Protein AF-A0A7S1S0Z2-F1 (afdb_monomer)

Radius of gyration: 18.99 Å; Cα contacts (8 Å, |Δi|>4): 207; chains: 1; bounding box: 45×36×52 Å

Sequence (186 aa):
SVCQDWLVSAATLECSHIFCWSCIDTWLGQKHFECPVCRSTVKREPVKNRAMDNIVQKSVDRLSDAEKQEFSERVAAADAAAKKAQRLHLDLEKSVSDALKKGKNFFSIDSSWSRRERDTFARGVKDYSGNTRETYCKLTGLNVQWVHTADSLRLNRALHNLNLQRHVDMPDDEIRQRLLMYLRYG

Mean predicted aligned error: 3.52 Å

Solvent-accessible surface area (backbone atoms only — not comparable to full-atom values): 10364 Å² total; per-residue (Å²): 120,85,86,72,67,86,62,48,66,22,20,31,44,97,87,68,53,72,39,27,37,68,60,52,52,52,44,34,54,72,65,45,55,41,38,91,83,82,59,49,73,55,64,67,83,64,41,79,33,66,69,56,38,56,50,45,50,63,54,45,73,73,51,56,73,67,60,39,50,54,50,49,51,54,45,53,52,52,52,52,51,50,53,51,52,50,50,53,30,52,55,47,45,51,52,48,52,55,38,55,75,68,65,58,83,52,70,47,45,89,48,90,58,52,72,68,53,32,55,50,50,53,64,67,46,66,88,40,47,44,73,40,20,31,50,56,37,43,61,26,63,44,41,73,69,46,55,75,67,52,53,70,69,48,50,42,46,38,28,57,43,70,73,40,59,94,51,52,93,49,58,64,68,60,43,36,36,52,51,58,39,31,37,31,37,94

Foldseek 3Di:
DQVPAQAAQWWAFPVRDIHHLVRVLVCVLVVQQADPPPRHGGLARTDGDVVSVVVSVVVLVPDDPVSVVVVVVVNVVVVVVVVVLVVLLVVLLVVLVVCVVVVPDQAALQDQDDPVSLVVLCVVLSVDAASSSQSSCVSNPQHLVCLVPDDLVSLLSNCNSNVVNVCRPPPSVSSSSVSNSVSGRD

pLDDT: mean 95.15, std 4.63, range [62.34, 98.44]

Structure (mmCIF, N/CA/C/O backbone):
data_AF-A0A7S1S0Z2-F1
#
_entry.id   AF-A0A7S1S0Z2-F1
#
loop_
_atom_site.group_PDB
_atom_site.id
_atom_site.type_symbol
_atom_site.label_atom_id
_atom_site.label_alt_id
_atom_site.label_comp_id
_atom_site.label_asym_id
_atom_site.label_entity_id
_atom_site.label_seq_id
_atom_site.pdbx_PDB_ins_code
_atom_site.Cartn_x
_atom_site.Cartn_y
_atom_site.Cartn_z
_atom_site.occupancy
_atom_site.B_iso_or_equiv
_atom_site.auth_seq_id
_atom_site.auth_comp_id
_atom_site.auth_asym_id
_atom_site.auth_atom_id
_atom_site.pdbx_PDB_model_num
ATOM 1 N N . SER A 1 1 ? -2.980 -7.039 19.281 1.00 68.25 1 SER A N 1
ATOM 2 C CA . SER A 1 1 ? -1.771 -7.763 18.821 1.00 68.25 1 SER A CA 1
ATOM 3 C C . SER A 1 1 ? -0.622 -6.868 18.353 1.00 68.25 1 SER A C 1
ATOM 5 O O . SER A 1 1 ? 0.504 -7.327 18.406 1.00 68.25 1 SER A O 1
ATOM 7 N N . VAL A 1 2 ? -0.854 -5.614 17.927 1.00 88.19 2 VAL A N 1
ATOM 8 C CA . VAL A 1 2 ? 0.222 -4.600 17.779 1.00 88.19 2 VAL A CA 1
ATOM 9 C C . VAL A 1 2 ? -0.013 -3.445 18.758 1.00 88.19 2 VAL A C 1
ATOM 11 O O . VAL A 1 2 ? 0.766 -3.269 19.679 1.00 88.19 2 VAL A O 1
ATOM 14 N N . CYS A 1 3 ? -1.144 -2.740 18.638 1.00 93.25 3 CYS A N 1
ATOM 15 C CA . CYS A 1 3 ? -1.539 -1.659 19.557 1.00 93.25 3 CYS A CA 1
ATOM 16 C C . CYS A 1 3 ? -2.206 -2.128 20.862 1.00 93.25 3 CYS A C 1
ATOM 18 O O . CYS A 1 3 ? -2.346 -1.332 21.773 1.00 93.25 3 CYS A O 1
ATOM 20 N N . GLN A 1 4 ? -2.612 -3.403 20.937 1.00 91.56 4 GLN A N 1
ATOM 21 C CA . GLN A 1 4 ? -3.298 -4.004 22.099 1.00 91.56 4 GLN A CA 1
ATOM 22 C C . GLN A 1 4 ? -4.610 -3.300 22.516 1.00 91.56 4 GLN A C 1
ATOM 24 O O . GLN A 1 4 ? -5.005 -3.376 23.669 1.00 91.56 4 GLN A O 1
ATOM 29 N N . ASP A 1 5 ? -5.307 -2.688 21.558 1.00 94.25 5 ASP A N 1
ATOM 30 C CA . ASP A 1 5 ? -6.519 -1.886 21.775 1.00 94.25 5 ASP A CA 1
ATOM 31 C C . ASP A 1 5 ? -7.600 -2.254 20.727 1.00 94.25 5 ASP A C 1
ATOM 33 O O . ASP A 1 5 ? -7.337 -3.046 19.809 1.00 94.25 5 ASP A O 1
ATOM 37 N N . TRP A 1 6 ? -8.807 -1.691 20.830 1.00 96.44 6 TRP A N 1
ATOM 38 C CA . TRP A 1 6 ? -9.907 -1.849 19.880 1.00 96.44 6 TRP A CA 1
ATOM 39 C C . TRP A 1 6 ? -9.461 -1.541 18.451 1.00 96.44 6 TRP A C 1
ATOM 41 O O . TRP A 1 6 ? -8.669 -0.625 18.196 1.00 96.44 6 TRP A O 1
ATOM 51 N N . LEU A 1 7 ? -9.964 -2.324 17.498 1.00 97.50 7 LEU A N 1
ATOM 52 C CA . LEU A 1 7 ? -9.581 -2.183 16.100 1.00 97.50 7 LEU A CA 1
ATOM 53 C C . LEU A 1 7 ? -10.218 -0.928 15.503 1.00 97.50 7 LEU A C 1
ATOM 55 O O . LEU A 1 7 ? -11.429 -0.753 15.557 1.00 97.50 7 LEU A O 1
ATOM 59 N N . VAL A 1 8 ? -9.399 -0.091 14.876 1.00 97.62 8 VAL A N 1
ATOM 60 C CA . VAL A 1 8 ? -9.852 1.062 14.093 1.00 97.62 8 VAL A CA 1
ATOM 61 C C . VAL A 1 8 ? -9.525 0.796 12.633 1.00 97.62 8 VAL A C 1
ATOM 63 O O . VAL A 1 8 ? -8.361 0.546 12.305 1.00 97.62 8 VAL A O 1
ATOM 66 N N . SER A 1 9 ? -10.539 0.857 11.761 1.00 97.12 9 SER A N 1
ATOM 67 C CA . SER A 1 9 ? -10.418 0.492 10.343 1.00 97.12 9 SER A CA 1
ATOM 68 C C . SER A 1 9 ? -9.771 -0.887 10.184 1.00 97.12 9 SER A C 1
ATOM 70 O O . SER A 1 9 ? -8.620 -1.003 9.762 1.00 97.12 9 SER A O 1
ATOM 72 N N . ALA A 1 10 ? -10.477 -1.934 10.594 1.00 98.06 10 ALA A N 1
ATOM 73 C CA . ALA A 1 10 ? -9.970 -3.293 10.643 1.00 98.06 10 ALA A CA 1
ATOM 74 C C . ALA A 1 10 ? -9.417 -3.743 9.280 1.00 98.06 10 ALA A C 1
ATOM 76 O O . ALA A 1 10 ? -10.041 -3.578 8.230 1.00 98.06 10 ALA A O 1
ATOM 77 N N . ALA A 1 11 ? -8.237 -4.353 9.312 1.00 97.88 11 ALA A N 1
ATOM 78 C CA . ALA A 1 11 ? -7.501 -4.833 8.155 1.00 97.88 11 ALA A CA 1
ATOM 79 C C . ALA A 1 11 ? -7.108 -6.296 8.371 1.00 97.88 11 ALA A C 1
ATOM 81 O O . ALA A 1 11 ? -6.554 -6.648 9.411 1.00 97.88 11 ALA A O 1
ATOM 82 N N . THR A 1 12 ? -7.414 -7.151 7.400 1.00 98.19 12 THR A N 1
ATOM 83 C CA . THR A 1 12 ? -7.198 -8.601 7.469 1.00 98.19 12 THR A CA 1
ATOM 84 C C . THR A 1 12 ? -6.076 -9.018 6.527 1.00 98.19 12 THR A C 1
ATOM 86 O O . THR A 1 12 ? -6.061 -8.627 5.358 1.00 98.19 12 THR A O 1
ATOM 89 N N . LEU A 1 13 ? -5.142 -9.820 7.040 1.00 97.88 13 LEU A N 1
ATOM 90 C CA . LEU A 1 13 ? -4.074 -10.444 6.256 1.00 97.88 13 LEU A CA 1
ATOM 91 C C . LEU A 1 13 ? -4.523 -11.776 5.634 1.00 97.88 13 LEU A C 1
ATOM 93 O O . LEU A 1 13 ? -5.546 -12.342 6.004 1.00 97.88 13 LEU A O 1
ATOM 97 N N . GLU A 1 14 ? -3.714 -12.329 4.727 1.00 96.56 14 GLU A N 1
ATOM 98 C CA . GLU A 1 14 ? -3.923 -13.656 4.110 1.00 96.56 14 GLU A CA 1
ATOM 99 C C . GLU A 1 14 ? -4.055 -14.796 5.124 1.00 96.56 14 GLU A C 1
ATOM 101 O O . GLU A 1 14 ? -4.853 -15.708 4.933 1.00 96.56 14 GLU A O 1
ATOM 106 N N . CYS A 1 15 ? -3.325 -14.708 6.235 1.00 97.50 15 CYS A N 1
ATOM 107 C CA . CYS A 1 15 ? -3.404 -15.650 7.350 1.00 97.50 15 CYS A CA 1
ATOM 108 C C . CYS A 1 15 ? -4.625 -15.427 8.264 1.00 97.50 15 CYS A C 1
ATOM 110 O O . CYS A 1 15 ? -4.692 -16.015 9.337 1.00 97.50 15 CYS A O 1
ATOM 112 N N . SER A 1 16 ? -5.574 -14.569 7.872 1.00 97.19 16 SER A N 1
ATOM 113 C CA . SER A 1 16 ? -6.801 -14.223 8.611 1.00 97.19 16 SER A CA 1
ATOM 114 C C . SER A 1 16 ? -6.614 -13.466 9.934 1.00 97.19 16 SER A C 1
ATOM 116 O O . SER A 1 16 ? -7.600 -13.144 10.592 1.00 97.19 16 SER A O 1
ATOM 118 N N . HIS A 1 17 ? -5.386 -13.102 10.317 1.00 97.94 17 HIS A N 1
ATOM 119 C CA . HIS A 1 17 ? -5.166 -12.186 11.439 1.00 97.94 17 HIS A CA 1
ATOM 120 C C . HIS A 1 17 ? -5.605 -10.758 11.094 1.00 97.94 17 HIS A C 1
ATOM 122 O O . HIS A 1 17 ? -5.381 -10.277 9.978 1.00 97.94 17 HIS A O 1
ATOM 128 N N . ILE A 1 18 ? -6.209 -10.087 12.079 1.00 98.00 18 ILE A N 1
ATOM 129 C CA . ILE A 1 18 ? -6.836 -8.770 11.935 1.00 98.00 18 ILE A CA 1
ATOM 130 C C . ILE A 1 18 ? -6.100 -7.737 12.799 1.00 98.00 18 ILE A C 1
ATOM 132 O O . ILE A 1 18 ? -5.763 -8.000 13.954 1.00 98.00 18 ILE A O 1
ATOM 136 N N . PHE A 1 19 ? -5.873 -6.551 12.240 1.00 98.44 19 PHE A N 1
ATOM 137 C CA . PHE A 1 19 ? -5.179 -5.425 12.873 1.00 98.44 19 PHE A CA 1
ATOM 138 C C . PHE A 1 19 ? -5.900 -4.109 12.555 1.00 98.44 19 PHE A C 1
ATOM 140 O O . PHE A 1 19 ? -6.724 -4.068 11.643 1.00 98.44 19 PHE A O 1
ATOM 147 N N . CYS A 1 20 ? -5.583 -3.014 13.253 1.00 98.19 20 CYS A N 1
ATOM 148 C CA . CYS A 1 20 ? -5.926 -1.685 12.736 1.00 98.19 20 CYS A CA 1
ATOM 149 C C . CYS A 1 20 ? -5.174 -1.455 11.421 1.00 98.19 20 CYS A C 1
ATOM 151 O O . CYS A 1 20 ? -3.992 -1.809 11.344 1.00 98.19 20 CYS A O 1
ATOM 153 N N . TRP A 1 21 ? -5.808 -0.810 10.437 1.00 97.25 21 TRP A N 1
ATOM 154 C CA . TRP A 1 21 ? -5.163 -0.476 9.163 1.00 97.25 21 TRP A CA 1
ATOM 155 C C . TRP A 1 21 ? -3.827 0.233 9.380 1.00 97.25 21 TRP A C 1
ATOM 157 O O . TRP A 1 21 ? -2.801 -0.230 8.898 1.00 97.25 21 TRP A O 1
ATOM 167 N N . SER A 1 22 ? -3.813 1.304 10.177 1.00 96.19 22 SER A N 1
ATOM 168 C CA . SER A 1 22 ? -2.606 2.096 10.449 1.00 96.19 22 SER A CA 1
ATOM 169 C C . SER A 1 22 ? -1.475 1.278 11.079 1.00 96.19 22 SER A C 1
ATOM 171 O O . SER A 1 22 ? -0.310 1.469 10.733 1.00 96.19 22 SER A O 1
ATOM 173 N N . CYS A 1 23 ? -1.803 0.347 11.978 1.00 97.12 23 CYS A N 1
ATOM 174 C CA . CYS A 1 23 ? -0.816 -0.498 12.643 1.00 97.12 23 CYS A CA 1
ATOM 175 C C . CYS A 1 23 ? -0.140 -1.451 11.658 1.00 97.12 23 CYS A C 1
ATOM 177 O O . CYS A 1 23 ? 1.087 -1.531 11.632 1.00 97.12 23 CYS A O 1
ATOM 179 N N . ILE A 1 24 ? -0.928 -2.174 10.857 1.00 97.25 24 ILE A N 1
ATOM 180 C CA . ILE A 1 24 ? -0.356 -3.130 9.906 1.00 97.25 24 ILE A CA 1
ATOM 181 C C . ILE A 1 24 ? 0.311 -2.425 8.723 1.00 97.25 24 ILE A C 1
ATOM 183 O O . ILE A 1 24 ? 1.352 -2.877 8.262 1.00 97.25 24 ILE A O 1
ATOM 187 N N . ASP A 1 25 ? -0.217 -1.282 8.286 1.00 95.38 25 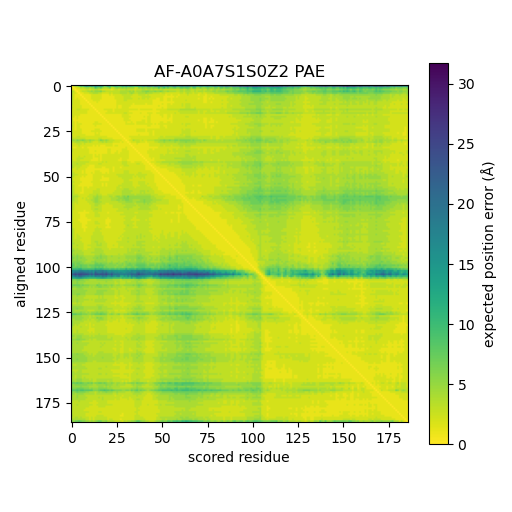ASP A N 1
ATOM 188 C CA . ASP A 1 25 ? 0.388 -0.459 7.236 1.00 95.38 25 ASP A CA 1
ATOM 189 C C . ASP A 1 25 ? 1.770 0.063 7.659 1.00 95.38 25 ASP A C 1
ATOM 191 O O . ASP A 1 25 ? 2.734 -0.041 6.903 1.00 95.38 25 ASP A O 1
ATOM 195 N N . THR A 1 26 ? 1.901 0.517 8.912 1.00 95.12 26 THR A N 1
ATOM 196 C CA . THR A 1 26 ? 3.189 0.941 9.486 1.00 95.12 26 THR A CA 1
ATOM 197 C C . THR A 1 26 ? 4.180 -0.220 9.566 1.00 95.12 26 THR A C 1
ATOM 199 O O . THR A 1 26 ? 5.341 -0.068 9.188 1.00 95.12 26 THR A O 1
ATOM 202 N N . TRP A 1 27 ? 3.725 -1.391 10.021 1.00 96.38 27 TRP A N 1
ATOM 203 C CA . TRP A 1 27 ? 4.548 -2.599 10.107 1.00 96.38 27 TRP A CA 1
ATOM 204 C C . TRP A 1 27 ? 5.102 -3.016 8.737 1.00 96.38 27 TRP A C 1
ATOM 206 O O . TRP A 1 27 ? 6.307 -3.209 8.575 1.00 96.38 27 TRP A O 1
ATOM 216 N N . LEU A 1 28 ? 4.239 -3.071 7.718 1.00 95.69 28 LEU A N 1
ATOM 217 C CA . LEU A 1 28 ? 4.642 -3.395 6.349 1.00 95.69 28 LEU A CA 1
ATOM 218 C C . LEU A 1 28 ? 5.540 -2.304 5.743 1.00 95.69 28 LEU A C 1
ATOM 220 O O . LEU A 1 28 ? 6.498 -2.624 5.041 1.00 95.69 28 LEU A O 1
ATOM 224 N N . GLY A 1 29 ? 5.295 -1.027 6.057 1.00 94.12 29 GLY A N 1
ATOM 225 C CA . GLY A 1 29 ? 6.128 0.105 5.634 1.00 94.12 29 GLY A CA 1
ATOM 226 C C . GLY A 1 29 ? 7.553 0.086 6.202 1.00 94.12 29 GLY A C 1
ATOM 227 O O . GLY A 1 29 ? 8.475 0.598 5.571 1.00 94.12 29 GLY A O 1
ATOM 228 N N . GLN A 1 30 ? 7.769 -0.574 7.343 1.00 93.19 30 GLN A N 1
ATOM 229 C CA . GLN A 1 30 ? 9.101 -0.857 7.897 1.00 93.19 30 GLN A CA 1
ATOM 230 C C . GLN A 1 30 ? 9.790 -2.061 7.228 1.00 93.19 30 GLN A C 1
ATOM 232 O O . GLN A 1 30 ? 10.860 -2.484 7.659 1.00 93.19 30 GLN A O 1
ATOM 237 N N . LYS A 1 31 ? 9.213 -2.587 6.138 1.00 90.00 31 LYS A N 1
ATOM 238 C CA . LYS A 1 31 ? 9.682 -3.758 5.380 1.00 90.00 31 LYS A CA 1
ATOM 239 C C . LYS A 1 31 ? 9.608 -5.076 6.156 1.00 90.00 31 LYS A C 1
ATOM 241 O O . LYS A 1 31 ? 10.295 -6.038 5.804 1.00 90.00 31 LYS A O 1
ATOM 246 N N . HIS A 1 32 ? 8.752 -5.153 7.174 1.00 93.44 32 HIS A N 1
ATOM 247 C CA . HIS A 1 32 ? 8.434 -6.402 7.862 1.00 93.44 32 HIS A CA 1
ATOM 248 C C . HIS A 1 32 ? 7.299 -7.125 7.121 1.00 93.44 32 HIS A C 1
ATOM 250 O O . HIS A 1 32 ? 6.127 -6.996 7.466 1.00 93.44 32 HIS A O 1
ATOM 256 N N . PHE A 1 33 ? 7.631 -7.886 6.074 1.00 95.31 33 PHE A N 1
ATOM 257 C CA . PHE A 1 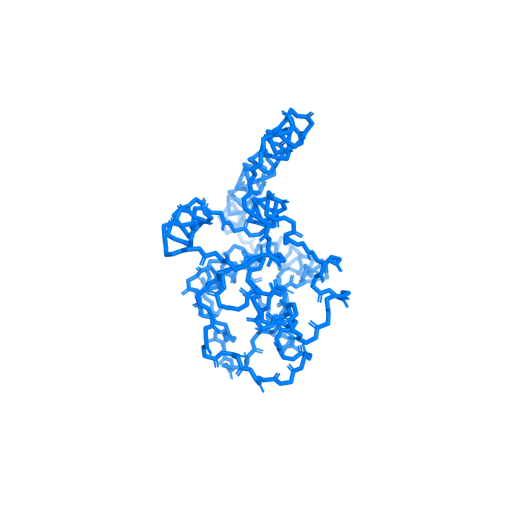33 ? 6.651 -8.592 5.226 1.00 95.31 33 PHE A CA 1
ATOM 258 C C . PHE A 1 33 ? 6.166 -9.923 5.821 1.00 95.31 33 PHE A C 1
ATOM 260 O O . PHE A 1 33 ? 6.042 -10.934 5.128 1.00 95.31 33 PHE A O 1
ATOM 267 N N . GLU A 1 34 ? 5.881 -9.922 7.118 1.00 96.94 34 GLU A N 1
ATOM 268 C CA . GLU A 1 34 ? 5.390 -11.072 7.872 1.00 96.94 34 GLU A CA 1
ATOM 269 C C . GLU A 1 34 ? 4.282 -10.652 8.838 1.00 96.94 34 GLU A C 1
ATOM 271 O O . GLU A 1 34 ? 4.239 -9.517 9.311 1.00 96.94 34 GLU A O 1
ATOM 276 N N . CYS A 1 35 ? 3.361 -11.565 9.133 1.00 97.81 35 CYS A N 1
ATOM 277 C CA . CYS A 1 35 ? 2.307 -11.315 10.104 1.00 97.81 35 CYS A CA 1
ATOM 278 C C . CYS A 1 35 ? 2.900 -11.121 11.515 1.00 97.81 35 CYS A C 1
ATOM 280 O O . CYS A 1 35 ? 3.594 -12.023 11.987 1.00 97.81 35 CYS A O 1
ATOM 282 N N . PRO A 1 36 ? 2.535 -10.051 12.253 1.00 97.44 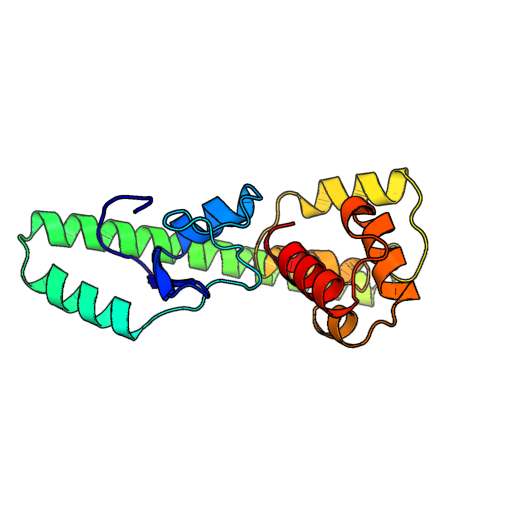36 PRO A N 1
ATOM 283 C CA . PRO A 1 36 ? 3.004 -9.833 13.627 1.00 97.44 36 PRO A CA 1
ATOM 284 C C . PRO A 1 36 ? 2.657 -10.948 14.628 1.00 97.44 36 PRO A C 1
ATOM 286 O O . PRO A 1 36 ? 3.223 -10.992 15.715 1.00 97.44 36 PRO A O 1
ATOM 289 N N . VAL A 1 37 ? 1.695 -11.819 14.299 1.00 97.19 37 VAL A N 1
ATOM 290 C CA . VAL A 1 37 ? 1.204 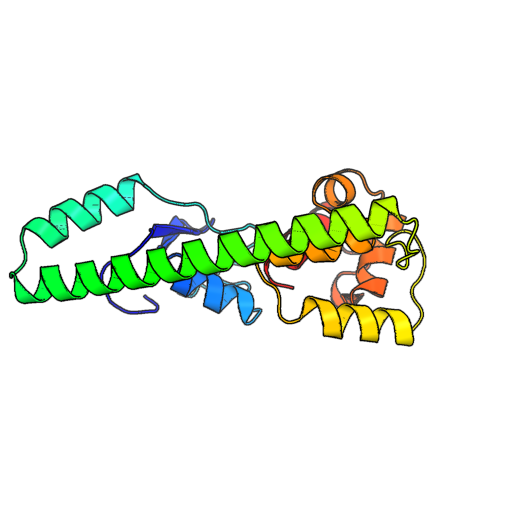-12.879 15.194 1.00 97.19 37 VAL A CA 1
ATOM 291 C C . VAL A 1 37 ? 1.816 -14.230 14.839 1.00 97.19 37 VAL A C 1
ATOM 293 O O . VAL A 1 37 ? 2.489 -14.838 15.663 1.00 97.19 37 VAL A O 1
ATOM 296 N N . CYS A 1 38 ? 1.597 -14.707 13.612 1.00 97.69 38 CYS A N 1
ATOM 297 C CA . CYS A 1 38 ? 2.003 -16.055 13.201 1.00 97.69 38 CYS A CA 1
ATOM 298 C C . CYS A 1 38 ? 3.234 -16.094 12.295 1.00 97.69 38 CYS A C 1
ATOM 300 O O . CYS A 1 38 ? 3.629 -17.176 11.871 1.00 97.69 38 CYS A O 1
ATOM 302 N N . ARG A 1 39 ? 3.815 -14.934 11.958 1.00 96.56 39 ARG A N 1
ATOM 303 C CA . ARG A 1 39 ? 4.986 -14.793 11.074 1.00 96.56 39 ARG A CA 1
ATOM 304 C C . ARG A 1 39 ? 4.803 -15.339 9.654 1.00 96.56 39 ARG A C 1
ATOM 306 O O . ARG A 1 39 ? 5.759 -15.425 8.894 1.00 96.56 39 ARG A O 1
ATOM 313 N N . SER A 1 40 ? 3.574 -15.670 9.248 1.00 97.56 40 SER A N 1
ATOM 314 C CA . SER A 1 40 ? 3.285 -16.008 7.851 1.00 97.56 40 SER A CA 1
ATOM 315 C C . SER A 1 40 ? 3.641 -14.830 6.947 1.00 9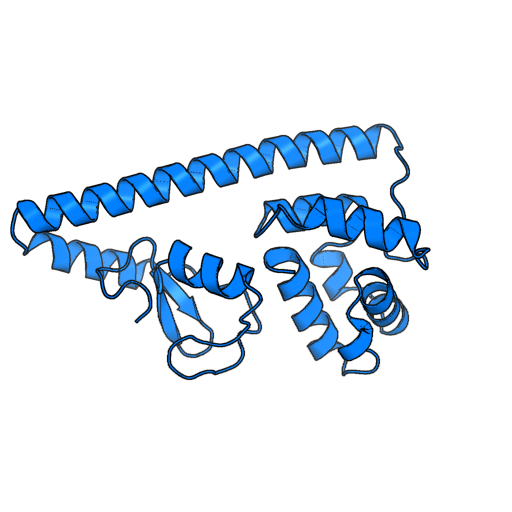7.56 40 SER A C 1
ATOM 317 O O . SER A 1 40 ? 3.279 -13.691 7.253 1.00 97.56 40 SER A O 1
ATOM 319 N N . THR A 1 41 ? 4.320 -15.106 5.834 1.00 96.06 41 THR A N 1
ATOM 320 C CA . THR A 1 41 ? 4.679 -14.095 4.835 1.00 96.06 41 THR A CA 1
ATOM 321 C C . THR A 1 41 ? 3.436 -13.376 4.319 1.00 96.06 41 THR A C 1
ATOM 323 O O . THR A 1 41 ? 2.437 -14.015 3.987 1.00 96.06 41 THR A O 1
ATOM 326 N N . VAL A 1 42 ? 3.509 -12.050 4.234 1.00 96.56 42 VAL A N 1
ATOM 327 C CA . VAL A 1 42 ? 2.455 -11.204 3.664 1.00 96.56 42 VAL A CA 1
ATOM 328 C C . VAL A 1 42 ? 2.806 -10.917 2.210 1.00 96.56 42 VAL A C 1
ATOM 330 O O . VAL A 1 42 ? 3.808 -10.258 1.933 1.00 96.56 42 VAL A O 1
ATOM 333 N N . LYS A 1 43 ? 1.996 -11.430 1.281 1.00 93.88 43 LYS A N 1
ATOM 334 C CA . LYS A 1 43 ? 2.251 -11.345 -0.166 1.00 93.88 43 LYS A CA 1
ATOM 335 C C . LYS A 1 43 ? 1.368 -10.318 -0.868 1.00 93.88 43 LYS A C 1
ATOM 337 O O . LYS A 1 43 ? 1.654 -9.944 -2.004 1.00 93.88 43 LYS A O 1
ATOM 342 N N . ARG A 1 44 ? 0.309 -9.857 -0.202 1.00 92.44 44 ARG A N 1
ATOM 343 C CA . ARG A 1 44 ? -0.620 -8.844 -0.711 1.00 92.44 44 ARG A CA 1
ATOM 344 C C . ARG A 1 44 ? -0.966 -7.800 0.343 1.00 92.44 44 ARG A C 1
ATOM 346 O O . ARG A 1 44 ? -0.807 -8.026 1.541 1.00 92.44 44 ARG A O 1
ATOM 353 N N . GLU A 1 45 ? -1.482 -6.669 -0.125 1.00 92.56 45 GLU A N 1
ATOM 354 C CA . GLU A 1 45 ? -1.983 -5.598 0.735 1.00 92.56 45 GLU A CA 1
ATOM 355 C C . GLU A 1 45 ? -3.102 -6.108 1.671 1.00 92.56 45 GLU A C 1
ATOM 357 O O . GLU A 1 45 ? -3.930 -6.927 1.249 1.00 92.56 45 GLU A O 1
ATOM 362 N N . PRO A 1 46 ? -3.152 -5.642 2.933 1.00 95.81 46 PRO A N 1
ATOM 363 C CA . PRO A 1 46 ? -4.247 -5.957 3.841 1.00 95.81 46 PRO A CA 1
ATOM 364 C C . PRO A 1 46 ? -5.616 -5.566 3.266 1.00 95.81 46 PRO A C 1
ATOM 366 O O . PRO A 1 46 ? -5.774 -4.530 2.622 1.00 95.81 46 PRO A O 1
ATOM 369 N N . VAL A 1 47 ? -6.642 -6.369 3.547 1.00 96.88 47 VAL A N 1
ATOM 370 C CA . VAL A 1 47 ? -8.012 -6.116 3.072 1.00 96.88 47 VAL A CA 1
ATOM 371 C C . VAL A 1 47 ? -8.847 -5.485 4.182 1.00 96.88 47 VAL A C 1
ATOM 373 O O . VAL A 1 47 ? -8.868 -5.991 5.304 1.00 96.88 47 VAL A O 1
ATOM 376 N N . LYS A 1 48 ? -9.574 -4.402 3.876 1.00 96.81 48 LYS A N 1
ATOM 377 C CA . LYS A 1 48 ? -10.508 -3.774 4.828 1.00 96.81 48 LYS A CA 1
ATOM 378 C C . LYS A 1 48 ? -11.610 -4.748 5.244 1.00 96.81 48 LYS A C 1
ATOM 380 O O . LYS A 1 48 ? -12.246 -5.367 4.393 1.00 96.81 48 LYS A O 1
ATOM 385 N N . ASN A 1 49 ? -11.887 -4.827 6.539 1.00 97.62 49 ASN A N 1
ATOM 386 C CA . ASN A 1 49 ? -12.843 -5.760 7.118 1.00 97.62 49 ASN A CA 1
ATOM 387 C C . ASN A 1 49 ? -13.989 -5.021 7.817 1.00 97.62 49 ASN A C 1
ATOM 389 O O . ASN A 1 49 ? -14.009 -4.856 9.035 1.00 97.62 49 ASN A O 1
ATOM 393 N N . ARG A 1 50 ? -14.991 -4.634 7.022 1.00 97.12 50 ARG A N 1
ATOM 394 C CA . ARG A 1 50 ? -16.166 -3.901 7.520 1.00 97.12 50 ARG A CA 1
ATOM 395 C C . ARG A 1 50 ? -17.015 -4.703 8.504 1.00 97.12 50 ARG A C 1
ATOM 397 O O . ARG A 1 50 ? -17.689 -4.119 9.345 1.00 97.12 50 ARG A O 1
ATOM 404 N N . ALA A 1 51 ? -17.015 -6.032 8.393 1.00 97.75 51 ALA A N 1
ATOM 405 C CA . ALA A 1 51 ? -17.738 -6.877 9.337 1.00 97.75 51 ALA A CA 1
ATOM 406 C C . ALA A 1 51 ? -17.130 -6.751 10.740 1.00 97.75 51 ALA A C 1
ATOM 408 O O . ALA A 1 51 ? -17.862 -6.565 11.709 1.00 97.75 51 ALA A O 1
ATOM 409 N N . MET A 1 52 ? -15.799 -6.769 10.831 1.00 97.81 52 MET A N 1
ATOM 410 C CA . MET A 1 52 ? -15.091 -6.550 12.090 1.00 97.81 52 MET A CA 1
ATOM 411 C C . MET A 1 52 ? -15.255 -5.127 12.612 1.00 97.81 52 MET A C 1
ATOM 413 O O . MET A 1 52 ? -15.476 -4.975 13.808 1.00 97.81 52 MET A O 1
ATOM 417 N N . ASP A 1 53 ? -15.238 -4.111 11.744 1.00 97.38 53 ASP A N 1
ATOM 418 C CA . ASP A 1 53 ? -15.534 -2.729 12.155 1.00 97.38 53 ASP A CA 1
ATOM 419 C C . ASP A 1 53 ? -16.916 -2.629 12.825 1.00 97.38 53 ASP A C 1
ATOM 421 O O . ASP A 1 53 ? -17.051 -2.081 13.917 1.00 97.38 53 ASP A O 1
ATOM 425 N N . ASN A 1 54 ? -17.943 -3.237 12.221 1.00 97.69 54 ASN A N 1
ATOM 426 C CA . ASN A 1 54 ? -19.300 -3.241 12.773 1.00 97.69 54 ASN A CA 1
ATOM 427 C C . ASN A 1 54 ? -19.399 -3.988 14.111 1.00 97.69 54 ASN A C 1
ATOM 429 O O . ASN A 1 54 ? -20.173 -3.591 14.983 1.00 97.69 54 ASN A O 1
ATOM 433 N N . ILE A 1 55 ? -18.663 -5.094 14.265 1.00 98.06 55 ILE A N 1
ATOM 434 C CA . ILE A 1 55 ? -18.615 -5.852 15.522 1.00 98.06 55 ILE A CA 1
ATOM 435 C C . ILE A 1 55 ? -17.961 -5.004 16.611 1.00 98.06 55 ILE A C 1
ATOM 437 O O . ILE A 1 55 ? -18.527 -4.874 17.692 1.00 98.06 55 ILE A O 1
ATOM 441 N N . VAL A 1 56 ? -16.816 -4.389 16.310 1.00 97.50 56 VAL A N 1
ATOM 442 C CA . VAL A 1 56 ? -16.084 -3.536 17.253 1.00 97.50 56 VAL A CA 1
ATOM 443 C C . VAL A 1 56 ? -16.941 -2.358 17.691 1.00 97.50 56 VAL A C 1
ATOM 445 O O . VAL A 1 56 ? -17.046 -2.129 18.889 1.00 97.50 56 VAL A O 1
ATOM 448 N N . GLN A 1 57 ? -17.627 -1.681 16.766 1.00 96.56 57 GLN A N 1
ATOM 449 C CA . GLN A 1 57 ? -18.512 -0.572 17.119 1.00 96.56 57 GLN A CA 1
ATOM 450 C C . GLN A 1 57 ? -19.595 -1.008 18.116 1.00 96.56 57 GLN A C 1
ATOM 452 O O . GLN A 1 57 ? -19.733 -0.412 19.179 1.00 96.56 57 GLN A O 1
ATOM 457 N N . LYS A 1 58 ? -20.298 -2.113 17.836 1.00 97.50 58 LYS A N 1
ATOM 458 C CA . LYS A 1 58 ? -21.332 -2.650 18.740 1.00 97.50 58 LYS A CA 1
ATOM 459 C C . LYS A 1 58 ? -20.783 -3.081 20.100 1.00 97.50 58 LYS A C 1
ATOM 461 O O . LYS A 1 58 ? -21.525 -3.069 21.083 1.00 97.50 58 LYS A O 1
ATOM 466 N N . SER A 1 59 ? -19.530 -3.527 20.152 1.00 97.25 59 SER A N 1
ATOM 467 C CA . SER A 1 59 ? -18.843 -3.854 21.401 1.00 97.25 59 SER A CA 1
ATOM 468 C C . SER A 1 59 ? -18.500 -2.592 22.191 1.00 97.25 59 SER A C 1
ATOM 470 O O . SER A 1 59 ? -18.799 -2.538 23.380 1.00 97.25 59 SER A O 1
ATOM 472 N N . VAL A 1 60 ? -17.949 -1.570 21.530 1.00 97.19 60 VAL A N 1
ATOM 473 C CA . VAL A 1 60 ? -17.591 -0.281 22.140 1.00 97.19 60 VAL A CA 1
ATOM 474 C C . VAL A 1 60 ? -18.825 0.464 22.656 1.00 97.19 60 VAL A C 1
ATOM 476 O O . VAL A 1 60 ? -18.784 1.047 23.735 1.00 97.19 60 VAL A O 1
ATOM 479 N N . ASP A 1 61 ? -19.967 0.365 21.971 1.00 95.69 61 ASP A N 1
ATOM 480 C CA . ASP A 1 61 ? -21.229 0.990 22.396 1.00 95.69 61 ASP A CA 1
ATOM 481 C C . ASP A 1 61 ? -21.709 0.519 23.787 1.00 95.69 61 ASP A C 1
ATOM 483 O O . ASP A 1 61 ? -22.515 1.195 24.435 1.00 95.69 61 ASP A O 1
ATOM 487 N N . ARG A 1 62 ? -21.201 -0.621 24.274 1.00 96.44 62 ARG A N 1
ATOM 488 C CA . ARG A 1 62 ? -21.525 -1.205 25.587 1.00 96.44 62 ARG A CA 1
ATOM 489 C C . ARG A 1 62 ? -20.531 -0.843 26.695 1.00 96.44 62 ARG A C 1
ATOM 491 O O . ARG A 1 62 ? -20.744 -1.258 27.830 1.00 96.44 62 ARG A O 1
ATOM 498 N N . LEU A 1 63 ? -19.457 -0.126 26.372 1.00 96.38 63 LEU A N 1
ATOM 499 C CA . LEU A 1 63 ? -18.422 0.281 27.324 1.00 96.38 63 LEU A CA 1
ATOM 500 C C . LEU A 1 63 ? -18.812 1.556 28.083 1.00 96.38 63 LEU A C 1
ATOM 502 O O . LEU A 1 63 ? -19.871 2.145 27.837 1.00 96.38 63 LEU A O 1
ATOM 506 N N . SER A 1 64 ? -17.954 1.984 29.011 1.00 97.62 64 SER A N 1
ATOM 507 C CA . SER A 1 64 ? -18.111 3.272 29.688 1.00 97.62 64 SER A CA 1
ATOM 508 C C . SER A 1 64 ? -17.958 4.448 28.715 1.00 97.62 64 SER A C 1
ATOM 510 O O . SER A 1 64 ? -17.340 4.330 27.655 1.00 97.62 64 SER A O 1
ATOM 512 N N . ASP A 1 65 ? -18.493 5.614 29.081 1.00 97.75 65 ASP A N 1
ATOM 513 C CA . ASP A 1 65 ? -18.385 6.815 28.241 1.00 97.75 65 ASP A CA 1
ATOM 514 C C . ASP A 1 65 ? -16.928 7.262 28.043 1.00 97.75 65 ASP A C 1
ATOM 516 O O . ASP A 1 65 ? -16.580 7.756 26.972 1.00 97.75 65 ASP A O 1
ATOM 520 N N . ALA A 1 66 ? -16.060 7.021 29.032 1.00 97.00 66 ALA A N 1
ATOM 521 C CA . ALA A 1 66 ? -14.629 7.296 28.923 1.00 97.00 66 ALA A CA 1
ATOM 522 C C . ALA A 1 66 ? -13.958 6.426 27.841 1.00 97.00 66 ALA A C 1
ATOM 524 O O . ALA A 1 66 ? -13.256 6.951 26.980 1.00 97.00 66 ALA A O 1
ATOM 525 N N . GLU A 1 67 ? -14.226 5.117 27.827 1.00 96.50 67 GLU A N 1
ATOM 526 C CA . GLU A 1 67 ? -13.674 4.187 26.825 1.00 96.50 67 GLU A CA 1
ATOM 527 C C . GLU A 1 67 ? -14.227 4.461 25.417 1.00 96.50 67 GLU A C 1
ATOM 529 O O . GLU A 1 67 ? -13.503 4.374 24.423 1.00 96.50 67 GLU A O 1
ATOM 534 N N . LYS A 1 68 ? -15.510 4.831 25.312 1.00 97.25 68 LYS A N 1
ATOM 535 C CA . LYS A 1 68 ? -16.111 5.257 24.037 1.00 97.25 68 LYS A CA 1
ATOM 536 C C . LYS A 1 68 ? -15.439 6.506 23.488 1.00 97.25 68 LYS A C 1
ATOM 538 O O . LYS A 1 68 ? -15.196 6.584 22.283 1.00 97.25 68 LYS A O 1
ATOM 543 N N . GLN A 1 69 ? -15.157 7.473 24.358 1.00 97.31 69 GLN A N 1
ATOM 544 C CA . GLN A 1 69 ? -14.494 8.712 23.978 1.00 97.31 69 GLN A CA 1
ATOM 545 C C . GLN A 1 69 ? -13.072 8.438 23.469 1.00 97.31 69 GLN A C 1
ATOM 547 O O . GLN A 1 69 ? -12.725 8.904 22.385 1.00 97.31 69 GLN A O 1
ATOM 552 N N . GLU A 1 70 ? -12.296 7.609 24.171 1.00 96.44 70 GLU A N 1
ATOM 553 C CA . GLU A 1 70 ? -10.954 7.199 23.733 1.00 96.44 70 GLU A CA 1
ATOM 554 C C . GLU A 1 70 ? -10.987 6.510 22.358 1.00 96.44 70 GLU A C 1
ATOM 556 O O . GLU A 1 70 ? -10.220 6.852 21.452 1.00 96.44 70 GLU A O 1
ATOM 561 N N . PHE A 1 71 ? -11.925 5.581 22.147 1.00 97.56 71 PHE A N 1
ATOM 562 C CA . PHE A 1 71 ? -12.090 4.935 20.846 1.00 97.56 71 PHE A CA 1
ATOM 563 C C . PHE A 1 71 ? -12.471 5.933 19.742 1.00 97.56 71 PHE A C 1
ATOM 565 O O . PHE A 1 71 ? -11.898 5.896 18.650 1.00 97.56 71 PHE A O 1
ATOM 572 N N . SER A 1 72 ? -13.400 6.850 20.022 1.00 97.75 72 SER A N 1
ATOM 573 C CA . SER A 1 72 ? -13.834 7.895 19.087 1.00 97.75 72 SER A CA 1
ATOM 574 C C . SER A 1 72 ? -12.675 8.799 18.656 1.00 97.75 72 SER A C 1
ATOM 576 O O . SER A 1 72 ? -12.515 9.093 17.469 1.00 97.75 72 SER A O 1
ATOM 578 N N . GLU A 1 73 ? -11.797 9.175 19.587 1.00 97.75 73 GLU A N 1
ATOM 579 C CA . GLU A 1 73 ? -10.592 9.956 19.293 1.00 97.75 73 GLU A CA 1
ATOM 580 C C . GLU A 1 73 ? -9.627 9.197 18.378 1.00 97.75 73 GLU A C 1
ATOM 582 O O . GLU A 1 73 ? -9.094 9.763 17.417 1.00 97.75 73 GLU A O 1
ATOM 587 N N . ARG A 1 74 ? -9.454 7.890 18.607 1.00 97.06 74 ARG A N 1
ATOM 588 C CA . ARG A 1 74 ? -8.638 7.032 17.735 1.00 97.06 74 ARG A CA 1
ATOM 589 C C . ARG A 1 74 ? -9.232 6.903 16.331 1.00 97.06 74 ARG A C 1
ATOM 591 O O . ARG A 1 74 ? -8.479 6.938 15.354 1.00 97.06 74 ARG A O 1
ATOM 598 N N . VAL A 1 75 ? -10.557 6.795 16.210 1.00 97.94 75 VAL A N 1
ATOM 599 C CA . VAL A 1 75 ? -11.261 6.810 14.915 1.00 97.94 75 VAL A CA 1
ATOM 600 C C . VAL A 1 75 ? -11.049 8.148 14.205 1.00 97.94 75 VAL A C 1
ATOM 602 O O . VAL A 1 75 ? -10.621 8.166 13.050 1.00 97.94 75 VAL A O 1
ATOM 605 N N . ALA A 1 76 ? -11.244 9.270 14.902 1.00 98.25 76 ALA A N 1
ATOM 606 C CA . ALA A 1 76 ? -11.052 10.605 14.342 1.00 98.25 76 ALA A CA 1
ATOM 607 C C . ALA A 1 76 ? -9.609 10.836 13.857 1.00 98.25 76 ALA A C 1
ATOM 609 O O . ALA A 1 76 ? -9.392 11.390 12.774 1.00 98.25 76 ALA A O 1
ATOM 610 N N . ALA A 1 77 ? -8.615 10.371 14.619 1.00 97.56 77 ALA A N 1
ATOM 611 C CA . ALA A 1 77 ? -7.210 10.435 14.230 1.00 97.56 77 ALA A CA 1
ATOM 612 C C . ALA A 1 77 ? -6.917 9.596 12.973 1.00 97.56 77 ALA A C 1
ATOM 614 O O . ALA A 1 77 ? -6.227 10.067 12.061 1.00 97.56 77 ALA A O 1
ATOM 615 N N . ALA A 1 78 ? -7.464 8.378 12.890 1.00 96.56 78 ALA A N 1
ATOM 616 C CA . ALA A 1 78 ? -7.320 7.520 11.716 1.00 96.56 78 ALA A CA 1
ATOM 617 C C . ALA A 1 78 ? -7.961 8.146 10.466 1.00 96.56 78 ALA A C 1
ATOM 619 O O . ALA A 1 78 ? -7.340 8.168 9.400 1.00 96.56 78 ALA A O 1
ATOM 620 N N . ASP A 1 79 ? -9.151 8.733 10.601 1.00 97.50 79 ASP A N 1
ATOM 621 C CA . ASP A 1 79 ? -9.842 9.425 9.512 1.00 97.50 79 ASP A CA 1
ATOM 622 C C . ASP A 1 79 ? -9.080 10.667 9.037 1.00 97.50 79 ASP A C 1
ATOM 624 O O . ASP A 1 79 ? -8.961 10.913 7.832 1.00 97.50 79 ASP A O 1
ATOM 628 N N . ALA A 1 80 ? -8.526 11.453 9.964 1.00 97.94 80 ALA A N 1
ATOM 629 C CA . ALA A 1 80 ? -7.696 12.608 9.631 1.00 97.94 80 ALA A CA 1
ATOM 630 C C . ALA A 1 80 ? -6.427 12.189 8.869 1.00 97.94 80 ALA A C 1
ATOM 632 O O . ALA A 1 80 ? -6.082 12.799 7.850 1.00 97.94 80 ALA A O 1
ATOM 633 N N . ALA A 1 81 ? -5.763 11.116 9.313 1.00 95.69 81 ALA A N 1
ATOM 634 C CA . ALA A 1 81 ? -4.604 10.553 8.627 1.00 95.69 81 ALA A CA 1
ATOM 635 C C . ALA A 1 81 ? -4.963 10.044 7.220 1.00 95.69 81 ALA A C 1
ATOM 637 O O . ALA A 1 81 ? -4.258 10.360 6.257 1.00 95.69 81 ALA A O 1
ATOM 638 N N . ALA A 1 82 ? -6.086 9.335 7.071 1.00 94.75 82 ALA A N 1
ATOM 639 C CA . ALA A 1 82 ? -6.566 8.840 5.783 1.00 94.75 82 ALA A CA 1
ATOM 640 C C . ALA A 1 82 ? -6.882 9.984 4.804 1.00 94.75 82 ALA A C 1
ATOM 642 O O . ALA A 1 82 ? -6.455 9.943 3.649 1.00 94.75 82 ALA A O 1
ATOM 643 N N . LYS A 1 83 ? -7.552 11.048 5.268 1.00 96.88 83 LYS A N 1
ATOM 644 C CA . LYS A 1 83 ? -7.824 12.254 4.464 1.00 96.88 83 LYS A CA 1
ATOM 645 C C . LYS A 1 83 ? -6.535 12.945 4.021 1.00 96.88 83 LYS A C 1
ATOM 647 O O . LYS A 1 83 ? -6.416 13.345 2.863 1.00 96.88 83 LYS A O 1
ATOM 652 N N . LYS A 1 84 ? -5.545 13.062 4.914 1.00 95.81 84 LYS A N 1
ATOM 653 C CA . LYS A 1 84 ? -4.228 13.630 4.584 1.00 95.81 84 LYS A CA 1
ATOM 654 C C . LYS A 1 84 ? -3.508 12.795 3.521 1.00 95.81 84 LYS A C 1
ATOM 656 O O . LYS A 1 84 ? -2.996 13.363 2.558 1.00 95.81 84 LYS A O 1
ATOM 661 N N . ALA A 1 85 ? -3.502 11.471 3.669 1.00 93.94 85 ALA A N 1
ATOM 662 C CA . ALA A 1 85 ? -2.908 10.558 2.695 1.00 93.94 85 ALA A CA 1
ATOM 663 C C . ALA A 1 85 ? -3.613 10.639 1.331 1.00 93.94 85 ALA A C 1
ATOM 665 O O . ALA A 1 85 ? -2.947 10.715 0.300 1.00 93.94 85 ALA A O 1
ATOM 666 N N . GLN A 1 86 ? -4.949 10.703 1.319 1.00 95.56 86 GLN A N 1
ATOM 667 C CA . GLN A 1 86 ? -5.736 10.866 0.097 1.00 95.56 86 GLN A CA 1
ATOM 668 C C . GLN A 1 86 ? -5.421 12.185 -0.615 1.00 95.56 86 GLN A C 1
ATOM 670 O O . GLN A 1 86 ? -5.226 12.193 -1.827 1.00 95.56 86 GLN A O 1
ATOM 675 N N . ARG A 1 87 ? -5.327 13.297 0.122 1.00 96.56 87 ARG A N 1
ATOM 676 C CA . ARG A 1 87 ? -4.960 14.595 -0.457 1.00 96.56 87 ARG A CA 1
ATOM 677 C C . ARG A 1 87 ? -3.565 14.561 -1.080 1.00 96.56 87 ARG A C 1
ATOM 679 O O . ARG A 1 87 ? -3.409 14.975 -2.222 1.00 96.56 87 ARG A O 1
ATOM 686 N N . LEU A 1 88 ? -2.581 14.010 -0.365 1.00 95.31 88 LEU A N 1
ATOM 687 C CA . LEU A 1 88 ? -1.222 13.847 -0.885 1.00 95.31 88 LEU A CA 1
ATOM 688 C C . LEU A 1 88 ? -1.198 13.001 -2.168 1.00 95.31 88 LEU A C 1
ATOM 690 O O . LEU A 1 88 ? -0.488 13.340 -3.112 1.00 95.31 88 LEU A O 1
ATOM 694 N N . HIS A 1 89 ? -1.979 11.920 -2.208 1.00 95.56 89 HIS A N 1
ATOM 695 C CA . HIS A 1 89 ? -2.111 11.081 -3.394 1.00 95.56 89 HIS A CA 1
ATOM 696 C C . HIS A 1 89 ? -2.667 11.865 -4.590 1.00 95.56 89 HIS A C 1
ATOM 698 O O . HIS A 1 89 ? -2.063 11.816 -5.658 1.00 95.56 89 HIS A O 1
ATOM 704 N N . LEU A 1 90 ? -3.749 12.629 -4.403 1.00 96.50 90 LEU A N 1
ATOM 705 C CA . LEU A 1 90 ? -4.361 13.449 -5.458 1.00 96.50 90 LEU A CA 1
ATOM 706 C C . LEU A 1 90 ? -3.414 14.547 -5.970 1.00 96.50 90 LEU A C 1
ATOM 708 O O . LEU A 1 90 ? -3.289 14.754 -7.178 1.00 96.50 90 LEU A O 1
ATOM 712 N N . ASP A 1 91 ? -2.713 15.230 -5.061 1.00 96.06 91 ASP A N 1
ATOM 713 C CA . ASP A 1 91 ? -1.749 16.278 -5.411 1.00 96.06 91 ASP A CA 1
ATOM 714 C C . ASP A 1 91 ? -0.570 15.701 -6.219 1.00 96.06 91 ASP A C 1
ATOM 716 O O . ASP A 1 91 ? -0.135 16.287 -7.223 1.00 96.06 91 ASP A O 1
ATOM 720 N N . LEU A 1 92 ? -0.072 14.523 -5.821 1.00 94.31 92 LEU A N 1
ATOM 721 C CA . LEU A 1 92 ? 0.975 13.818 -6.555 1.00 94.31 92 LEU A CA 1
ATOM 722 C C . LEU A 1 92 ? 0.469 13.318 -7.910 1.00 94.31 92 LEU A C 1
ATOM 724 O O . LEU A 1 92 ? 1.162 13.497 -8.905 1.00 94.31 92 LEU A O 1
ATOM 728 N N . GLU A 1 93 ? -0.724 12.733 -7.980 1.00 94.25 93 GLU A N 1
ATOM 729 C CA . GLU A 1 93 ? -1.307 12.228 -9.226 1.00 94.25 93 GLU A CA 1
ATOM 730 C C . GLU A 1 93 ? -1.443 13.340 -10.268 1.00 94.25 93 GLU A C 1
ATOM 732 O O . GLU A 1 93 ? -1.014 13.175 -11.414 1.00 94.25 93 GLU A O 1
ATOM 737 N N . LYS A 1 94 ? -1.933 14.514 -9.852 1.00 94.62 94 LYS A N 1
ATOM 738 C CA . LYS A 1 94 ? -1.974 15.708 -10.701 1.00 94.62 94 LYS A CA 1
ATOM 739 C C . LYS A 1 94 ? -0.577 16.102 -11.185 1.00 94.62 94 LYS A C 1
ATOM 741 O O . LYS A 1 94 ? -0.370 16.289 -12.383 1.00 94.62 94 LYS A O 1
ATOM 746 N N . SER A 1 95 ? 0.389 16.175 -10.270 1.00 91.12 95 SER A N 1
ATOM 747 C CA . SER A 1 95 ? 1.774 16.552 -10.584 1.00 91.12 95 SER A CA 1
ATOM 748 C C . SER A 1 95 ? 2.444 15.574 -11.557 1.00 91.12 95 SER A C 1
ATOM 750 O O . SER A 1 95 ? 3.136 15.996 -12.485 1.00 91.12 95 SER A O 1
ATOM 752 N N . VAL A 1 96 ? 2.215 14.270 -11.374 1.00 89.56 96 VAL A N 1
ATOM 753 C CA . VAL A 1 96 ? 2.708 13.195 -12.245 1.00 89.56 96 VAL A CA 1
ATOM 754 C C . VAL A 1 96 ? 2.063 13.289 -13.625 1.00 89.56 96 VAL A C 1
ATOM 756 O O . VAL A 1 96 ? 2.780 13.317 -14.624 1.00 89.56 96 VAL A O 1
ATOM 759 N N . SER A 1 97 ? 0.735 13.421 -13.699 1.00 89.81 97 SER A N 1
ATOM 760 C CA . SER A 1 97 ? 0.007 13.623 -14.960 1.00 89.81 97 SER A CA 1
ATOM 761 C C . SER A 1 97 ? 0.549 14.828 -15.737 1.00 89.81 97 SER A C 1
ATOM 763 O O . SER A 1 97 ? 0.825 14.729 -16.934 1.00 89.81 97 SER A O 1
ATOM 765 N N . ASP A 1 98 ? 0.746 15.963 -15.067 1.00 90.56 98 ASP A N 1
ATOM 766 C CA . ASP A 1 98 ? 1.238 17.184 -15.707 1.00 90.56 98 ASP A CA 1
ATOM 767 C C . ASP A 1 98 ? 2.692 17.048 -16.184 1.00 90.56 98 ASP A C 1
ATOM 769 O O . ASP A 1 98 ? 3.048 17.582 -17.237 1.00 90.56 98 ASP A O 1
ATOM 773 N N . ALA A 1 99 ? 3.540 16.324 -15.447 1.00 87.25 99 ALA A N 1
ATOM 774 C CA . ALA A 1 99 ? 4.911 16.037 -15.862 1.00 87.25 99 ALA A CA 1
ATOM 775 C C . ALA A 1 99 ? 4.959 15.128 -17.101 1.00 87.25 99 ALA A C 1
ATOM 777 O O . ALA A 1 99 ? 5.705 15.424 -18.038 1.00 87.25 99 ALA A O 1
ATOM 778 N N . LEU A 1 100 ? 4.133 14.075 -17.125 1.00 82.88 100 LEU A N 1
ATOM 779 C CA . LEU A 1 100 ? 4.032 13.143 -18.249 1.00 82.88 100 LEU A CA 1
ATOM 780 C C . LEU A 1 100 ? 3.520 13.844 -19.517 1.00 82.88 100 LEU A C 1
ATOM 782 O O . LEU A 1 100 ? 4.113 13.691 -20.581 1.00 82.88 100 LEU A O 1
ATOM 786 N N . LYS A 1 101 ? 2.491 14.698 -19.405 1.00 87.50 101 LYS A N 1
ATOM 787 C CA . LYS A 1 101 ? 1.975 15.502 -20.535 1.00 87.50 101 LYS A CA 1
ATOM 788 C C . LYS A 1 101 ? 3.009 16.465 -21.116 1.00 87.50 101 LYS A C 1
ATOM 790 O O . LYS A 1 101 ? 2.981 16.749 -22.308 1.00 87.50 101 LYS A O 1
ATOM 795 N N . LYS A 1 102 ? 3.923 16.972 -20.284 1.00 87.56 102 LYS A N 1
ATOM 796 C CA . LYS A 1 102 ? 5.011 17.872 -20.701 1.00 87.56 102 LYS A CA 1
ATOM 797 C C . LYS A 1 102 ? 6.206 17.132 -21.314 1.00 87.56 102 LYS A C 1
ATOM 799 O O . LYS A 1 102 ? 7.225 17.769 -21.564 1.00 87.56 102 LYS A O 1
ATOM 804 N N . GLY A 1 103 ? 6.119 15.813 -21.507 1.00 77.38 103 GLY A N 1
ATOM 805 C CA . GLY A 1 103 ? 7.204 15.016 -22.079 1.00 77.38 103 GLY A CA 1
ATOM 806 C C . GLY A 1 103 ? 8.472 15.029 -21.224 1.00 77.38 103 GLY A C 1
ATOM 807 O O . GLY A 1 103 ? 9.574 14.890 -21.752 1.00 77.38 103 GLY A O 1
ATOM 808 N N . LYS A 1 104 ? 8.354 15.242 -19.902 1.00 73.06 104 LYS A N 1
ATOM 809 C CA . LYS A 1 104 ? 9.512 15.116 -19.013 1.00 73.06 104 LYS A CA 1
ATOM 810 C C . LYS A 1 104 ? 9.916 13.645 -18.967 1.00 73.06 104 LYS A C 1
ATOM 812 O O . LYS A 1 104 ? 9.233 12.834 -18.349 1.00 73.06 104 LYS A O 1
ATOM 817 N N . ASN A 1 105 ? 11.032 13.325 -19.614 1.00 62.34 105 ASN A N 1
ATOM 818 C CA . ASN A 1 105 ? 11.576 11.974 -19.662 1.00 62.34 105 ASN A CA 1
ATOM 819 C C . ASN A 1 105 ? 12.117 11.571 -18.287 1.00 62.34 105 ASN A C 1
ATOM 821 O O . ASN A 1 105 ? 13.253 11.883 -17.931 1.00 62.34 105 ASN A O 1
ATOM 825 N N . PHE A 1 106 ? 11.293 10.877 -17.510 1.00 82.06 106 PHE A N 1
ATOM 826 C CA . PHE A 1 106 ? 11.794 10.001 -16.460 1.00 82.06 106 PHE A CA 1
ATOM 827 C C . PHE A 1 106 ? 12.381 8.743 -17.102 1.00 82.06 106 PHE A C 1
ATOM 829 O O . PHE A 1 106 ? 11.952 8.313 -18.174 1.00 82.06 106 PHE A O 1
ATOM 836 N N . PHE A 1 107 ? 13.389 8.160 -16.460 1.00 90.38 107 PHE A N 1
ATOM 837 C CA . PHE A 1 107 ? 13.968 6.903 -16.919 1.00 90.38 107 PHE A CA 1
ATOM 838 C C . PHE A 1 107 ? 12.909 5.792 -16.880 1.00 90.38 107 PHE A C 1
ATOM 840 O O . PHE A 1 107 ? 12.181 5.631 -15.901 1.00 90.38 107 PHE A O 1
ATOM 847 N N . SER A 1 108 ? 12.811 5.043 -17.978 1.00 94.31 108 SER A N 1
ATOM 848 C CA . SER A 1 108 ? 11.824 3.974 -18.142 1.00 94.31 108 SER A CA 1
ATOM 849 C C . SER A 1 108 ? 12.233 2.731 -17.361 1.00 94.31 108 SER A C 1
ATOM 851 O O . SER A 1 108 ? 13.393 2.325 -17.420 1.00 94.31 108 SER A O 1
ATOM 853 N N . ILE A 1 109 ? 11.290 2.084 -16.676 1.00 96.50 109 ILE A N 1
ATOM 854 C CA . ILE A 1 109 ? 11.492 0.797 -15.998 1.00 96.50 109 ILE A CA 1
ATOM 855 C C . ILE A 1 109 ? 11.914 -0.309 -16.975 1.00 96.50 109 ILE A C 1
ATOM 857 O O . ILE A 1 109 ? 12.605 -1.248 -16.585 1.00 96.50 109 ILE A O 1
ATOM 861 N N . ASP A 1 110 ? 11.564 -0.153 -18.254 1.00 95.94 110 ASP A N 1
ATOM 862 C CA . ASP A 1 110 ? 11.961 -1.043 -19.340 1.00 95.94 110 ASP A CA 1
ATOM 863 C C . ASP A 1 110 ? 13.396 -0.796 -19.827 1.00 95.94 110 ASP A C 1
ATOM 865 O O . ASP A 1 110 ? 13.900 -1.571 -20.629 1.00 95.94 110 ASP A O 1
ATOM 869 N N . SER A 1 111 ? 14.101 0.220 -19.331 1.00 95.94 111 SER A N 1
ATOM 870 C CA . SER A 1 111 ? 15.515 0.467 -19.638 1.00 95.94 111 SER A CA 1
ATOM 871 C C . SER A 1 111 ? 16.398 0.137 -18.437 1.00 95.94 111 SER A C 1
ATOM 873 O O . SER A 1 111 ? 15.963 0.227 -17.292 1.00 95.94 111 SER A O 1
ATOM 875 N N . SER A 1 112 ? 17.656 -0.233 -18.670 1.00 96.94 112 SER A N 1
ATOM 876 C CA . SER A 1 112 ? 18.623 -0.426 -17.582 1.00 96.94 112 SER A CA 1
ATOM 877 C C . SER A 1 112 ? 18.992 0.918 -16.957 1.00 96.94 112 SER A C 1
ATOM 879 O O . SER A 1 112 ? 19.491 1.801 -17.651 1.00 96.94 112 SER A O 1
ATOM 881 N N . TRP A 1 113 ? 18.774 1.073 -15.651 1.00 96.88 113 TRP A N 1
ATOM 882 C CA . TRP A 1 113 ? 19.104 2.306 -14.934 1.00 96.88 113 TRP A CA 1
ATOM 883 C C . TRP A 1 113 ? 20.571 2.320 -14.521 1.00 96.88 113 TRP A C 1
ATOM 885 O O . TRP A 1 113 ? 21.088 1.360 -13.940 1.00 96.88 113 TRP A O 1
ATOM 895 N N . SER A 1 114 ? 21.235 3.451 -14.730 1.00 96.69 114 SER A N 1
ATOM 896 C CA . SER A 1 114 ? 22.527 3.762 -14.125 1.00 96.69 114 SER A CA 1
ATOM 897 C C . SER A 1 114 ? 22.422 3.817 -12.596 1.00 96.69 114 SER A C 1
ATOM 899 O O . SER A 1 114 ? 21.349 4.008 -12.021 1.00 96.69 114 SER A O 1
ATOM 901 N N . ARG A 1 115 ? 23.562 3.710 -11.901 1.00 96.62 115 ARG A N 1
ATOM 902 C CA . ARG A 1 115 ? 23.608 3.844 -10.433 1.00 96.62 115 ARG A CA 1
ATOM 903 C C . ARG A 1 115 ? 22.964 5.153 -9.957 1.00 96.62 115 ARG A C 1
ATOM 905 O O . ARG A 1 115 ? 22.178 5.141 -9.019 1.00 96.62 115 ARG A O 1
ATOM 912 N N . ARG A 1 116 ? 23.238 6.259 -10.657 1.00 96.06 116 ARG A N 1
ATOM 913 C CA . ARG A 1 116 ? 22.686 7.582 -10.338 1.00 96.06 116 ARG A CA 1
ATOM 914 C C . ARG A 1 116 ? 21.160 7.618 -10.446 1.00 96.06 116 ARG A C 1
ATOM 916 O O . ARG A 1 116 ? 20.512 8.252 -9.615 1.00 96.06 116 ARG A O 1
ATOM 923 N N . GLU A 1 117 ? 20.587 6.971 -11.456 1.00 95.88 117 GLU A N 1
ATOM 924 C CA . GLU A 1 117 ? 19.132 6.898 -11.648 1.00 95.88 117 GLU A CA 1
ATOM 925 C C . GLU A 1 117 ? 18.473 6.045 -10.565 1.00 95.88 117 GLU A C 1
ATOM 927 O O . GLU A 1 117 ? 17.514 6.503 -9.944 1.00 95.88 117 GLU A O 1
ATOM 932 N N . ARG A 1 118 ? 19.055 4.880 -10.238 1.00 96.62 118 ARG A N 1
ATOM 933 C CA . ARG A 1 118 ? 18.599 4.048 -9.111 1.00 96.62 118 ARG A CA 1
ATOM 934 C C . ARG A 1 118 ? 18.605 4.824 -7.793 1.00 96.62 118 ARG A C 1
ATOM 936 O O . ARG A 1 118 ? 17.602 4.828 -7.085 1.00 96.62 118 ARG A O 1
ATOM 943 N N . ASP A 1 119 ? 19.687 5.544 -7.496 1.00 96.31 119 ASP A N 1
ATOM 944 C CA . ASP A 1 119 ? 19.813 6.352 -6.274 1.00 96.31 119 ASP A CA 1
ATOM 945 C C . ASP A 1 119 ? 18.845 7.548 -6.261 1.00 96.31 119 ASP A C 1
ATOM 947 O O . ASP A 1 119 ? 18.384 7.991 -5.207 1.00 96.31 119 ASP A O 1
ATOM 951 N N . THR A 1 120 ? 18.525 8.101 -7.432 1.00 95.31 120 THR A N 1
ATOM 952 C CA . THR A 1 120 ? 17.558 9.196 -7.571 1.00 95.31 120 THR A CA 1
ATOM 953 C C . THR A 1 120 ? 16.139 8.696 -7.333 1.00 95.31 120 THR A C 1
ATOM 955 O O . THR A 1 120 ? 15.421 9.285 -6.526 1.00 95.31 120 THR A O 1
ATOM 958 N N . PHE A 1 121 ? 15.763 7.577 -7.956 1.00 95.44 121 PHE A N 1
ATOM 959 C CA . PHE A 1 121 ? 14.463 6.950 -7.749 1.00 95.44 121 PHE A CA 1
ATOM 960 C C . PHE A 1 121 ? 14.273 6.508 -6.300 1.00 95.44 121 PHE A C 1
ATOM 962 O O . PHE A 1 121 ? 13.277 6.864 -5.677 1.00 95.44 121 PHE A O 1
ATOM 969 N N . ALA A 1 122 ? 15.255 5.797 -5.735 1.00 95.69 122 ALA A N 1
ATOM 970 C CA . ALA A 1 122 ? 15.201 5.301 -4.364 1.00 95.69 122 ALA A CA 1
ATOM 971 C C . ALA A 1 122 ? 15.006 6.439 -3.352 1.00 95.69 122 ALA A C 1
ATOM 973 O O . ALA A 1 122 ? 14.186 6.315 -2.445 1.00 95.69 122 ALA A O 1
ATOM 974 N N . ARG A 1 123 ? 15.706 7.570 -3.527 1.00 95.31 123 ARG A N 1
ATOM 975 C CA . ARG A 1 123 ? 15.529 8.750 -2.667 1.00 95.31 123 ARG A CA 1
ATOM 976 C C . ARG A 1 123 ? 14.172 9.417 -2.833 1.00 95.31 123 ARG A C 1
ATOM 978 O O . ARG A 1 123 ? 13.656 9.915 -1.843 1.00 95.31 123 ARG A O 1
ATOM 985 N N . GLY A 1 124 ? 13.627 9.458 -4.045 1.00 93.75 124 GLY A N 1
ATOM 986 C CA . GLY A 1 124 ? 12.337 10.091 -4.301 1.00 93.75 124 GLY A CA 1
ATOM 987 C C . GLY A 1 124 ? 11.152 9.248 -3.838 1.00 93.75 124 GLY A C 1
ATOM 988 O O . GLY A 1 124 ? 10.187 9.787 -3.315 1.00 93.75 124 GLY A O 1
ATOM 989 N N . VAL A 1 125 ? 11.240 7.923 -3.967 1.00 94.50 125 VAL A N 1
ATOM 990 C CA . VAL A 1 125 ? 10.150 7.011 -3.600 1.00 94.50 125 VAL A CA 1
ATOM 991 C C . VAL A 1 125 ? 10.096 6.708 -2.096 1.00 94.50 125 VAL A C 1
ATOM 993 O O . VAL A 1 125 ? 9.075 6.235 -1.604 1.00 94.50 125 VAL A O 1
ATOM 996 N N . LYS A 1 126 ? 11.187 6.943 -1.348 1.00 92.00 126 LYS A N 1
ATOM 997 C CA . LYS A 1 126 ? 11.324 6.523 0.063 1.00 92.00 126 LYS A CA 1
ATOM 998 C C . LYS A 1 126 ? 10.237 7.085 0.989 1.00 92.00 126 LYS A C 1
ATOM 1000 O O . LYS A 1 126 ? 9.854 6.398 1.926 1.00 92.00 126 LYS A O 1
ATOM 1005 N N . ASP A 1 127 ? 9.761 8.300 0.717 1.00 88.62 127 ASP A N 1
ATOM 1006 C CA . ASP A 1 127 ? 8.825 9.027 1.584 1.00 88.62 127 ASP A CA 1
ATOM 1007 C C . ASP A 1 127 ? 7.356 8.701 1.256 1.00 88.62 127 ASP A C 1
ATOM 1009 O O . ASP A 1 127 ? 6.436 9.266 1.847 1.00 88.62 127 ASP A O 1
ATOM 1013 N N . TYR A 1 128 ? 7.125 7.786 0.308 1.00 93.50 128 TYR A N 1
ATOM 1014 C CA . TYR A 1 128 ? 5.797 7.387 -0.132 1.00 93.50 128 TYR A CA 1
ATOM 1015 C C . TYR A 1 128 ? 5.509 5.917 0.188 1.00 93.50 128 TYR A C 1
ATOM 1017 O O . TYR A 1 128 ? 6.328 5.025 -0.065 1.00 93.50 128 TYR A O 1
ATOM 1025 N N . SER A 1 129 ? 4.284 5.670 0.652 1.00 93.25 129 SER A N 1
ATOM 1026 C CA . SER A 1 129 ? 3.667 4.350 0.819 1.00 93.25 129 SER A CA 1
ATOM 1027 C C . SER A 1 129 ? 2.285 4.297 0.146 1.00 93.25 129 SER A C 1
ATOM 1029 O O . SER A 1 129 ? 1.760 5.317 -0.323 1.00 93.25 129 SER A O 1
ATOM 1031 N N . GLY A 1 130 ? 1.708 3.097 0.052 1.00 93.50 130 GLY A N 1
ATOM 1032 C CA . GLY A 1 130 ? 0.358 2.862 -0.463 1.00 93.50 130 GLY A CA 1
ATOM 1033 C C . GLY A 1 130 ? 0.139 3.403 -1.882 1.00 93.50 130 GLY A C 1
ATOM 1034 O O . GLY A 1 130 ? 1.025 3.347 -2.737 1.00 93.50 130 GLY A O 1
ATOM 1035 N N . ASN A 1 131 ? -1.043 3.976 -2.128 1.00 94.12 131 ASN A N 1
ATOM 1036 C CA . ASN A 1 131 ? -1.411 4.556 -3.430 1.00 94.12 131 ASN A CA 1
ATOM 1037 C C . ASN A 1 131 ? -0.463 5.681 -3.883 1.00 94.12 131 ASN A C 1
ATOM 1039 O O . ASN A 1 131 ? -0.214 5.848 -5.079 1.00 94.12 131 ASN A O 1
ATOM 1043 N N . THR A 1 132 ? 0.084 6.459 -2.947 1.00 95.56 132 THR A N 1
ATOM 1044 C CA . THR A 1 132 ? 1.008 7.555 -3.263 1.00 95.56 132 THR A CA 1
ATOM 1045 C C . THR A 1 132 ? 2.321 7.013 -3.823 1.00 95.56 132 THR A C 1
ATOM 1047 O O . THR A 1 132 ? 2.830 7.532 -4.815 1.00 95.56 132 THR A O 1
ATOM 1050 N N . ARG A 1 133 ? 2.836 5.919 -3.250 1.00 96.06 133 ARG A N 1
ATOM 1051 C CA . ARG A 1 133 ? 4.038 5.245 -3.752 1.00 96.06 133 ARG A CA 1
ATOM 1052 C C . ARG A 1 133 ? 3.832 4.697 -5.155 1.00 96.06 133 ARG A C 1
ATOM 1054 O O . ARG A 1 133 ? 4.647 4.961 -6.033 1.00 96.06 133 ARG A O 1
ATOM 1061 N N . GLU A 1 134 ? 2.718 4.009 -5.385 1.00 95.69 134 GLU A N 1
ATOM 1062 C CA . GLU A 1 134 ? 2.366 3.509 -6.714 1.00 95.69 134 GLU A CA 1
ATOM 1063 C C . GLU A 1 134 ? 2.283 4.652 -7.735 1.00 95.69 134 GLU A C 1
ATOM 1065 O O . GLU A 1 134 ? 2.795 4.541 -8.847 1.00 95.69 134 GLU A O 1
ATOM 1070 N N . THR A 1 135 ? 1.697 5.785 -7.342 1.00 95.69 135 THR A N 1
ATOM 1071 C CA . THR A 1 135 ? 1.609 6.983 -8.190 1.00 95.69 135 THR A CA 1
ATOM 1072 C C . THR A 1 135 ? 2.985 7.531 -8.545 1.00 95.69 135 THR A C 1
ATOM 1074 O O . THR A 1 135 ? 3.216 7.894 -9.695 1.00 95.69 135 THR A O 1
ATOM 1077 N N . TYR A 1 136 ? 3.919 7.541 -7.594 1.00 95.31 136 TYR A N 1
ATOM 1078 C CA . TYR A 1 136 ? 5.304 7.910 -7.869 1.00 95.31 136 TYR A CA 1
ATOM 1079 C C . TYR A 1 136 ? 5.964 6.933 -8.855 1.00 95.31 136 TYR A C 1
ATOM 1081 O O . TYR A 1 136 ? 6.597 7.362 -9.817 1.00 95.31 136 TYR A O 1
ATOM 1089 N N . CYS A 1 137 ? 5.772 5.623 -8.671 1.00 95.69 137 CYS A N 1
ATOM 1090 C CA . CYS A 1 137 ? 6.311 4.592 -9.564 1.00 95.69 137 CYS A CA 1
ATOM 1091 C C . CYS A 1 137 ? 5.820 4.734 -11.016 1.00 95.69 137 CYS A C 1
ATOM 1093 O O . CYS A 1 137 ? 6.580 4.454 -11.942 1.00 95.69 137 CYS A O 1
ATOM 1095 N N . LYS A 1 138 ? 4.602 5.254 -11.239 1.00 93.31 138 LYS A N 1
ATOM 1096 C CA . LYS A 1 138 ? 4.081 5.520 -12.593 1.00 93.31 138 LYS A CA 1
ATOM 1097 C C . LYS A 1 138 ? 4.969 6.471 -13.402 1.00 93.31 138 LYS A C 1
ATOM 1099 O O . LYS A 1 138 ? 4.955 6.375 -14.626 1.00 93.31 138 LYS A O 1
ATOM 1104 N N . LEU A 1 139 ? 5.774 7.327 -12.759 1.00 92.06 139 LEU A N 1
ATOM 1105 C CA . LEU A 1 139 ? 6.736 8.195 -13.452 1.00 92.06 139 LEU A CA 1
ATOM 1106 C C . LEU A 1 139 ? 7.744 7.404 -14.288 1.00 92.06 139 LEU A C 1
ATOM 1108 O O . LEU A 1 139 ? 8.159 7.880 -15.336 1.00 92.06 139 LEU A O 1
ATOM 1112 N N . THR A 1 140 ? 8.117 6.198 -13.858 1.00 94.12 140 THR A N 1
ATOM 1113 C CA . THR A 1 140 ? 9.046 5.334 -14.599 1.00 94.12 140 THR A CA 1
ATOM 1114 C C . THR A 1 140 ? 8.325 4.297 -15.460 1.00 94.12 140 THR A C 1
ATOM 1116 O O . THR A 1 140 ? 8.967 3.438 -16.052 1.00 94.12 140 THR A O 1
ATOM 1119 N N . GLY A 1 141 ? 6.992 4.339 -15.537 1.00 93.69 141 GLY A N 1
ATOM 1120 C CA . GLY A 1 141 ? 6.178 3.319 -16.203 1.00 93.69 141 GLY A CA 1
ATOM 1121 C C . GLY A 1 141 ? 5.885 2.082 -15.346 1.00 93.69 141 GLY A C 1
ATOM 1122 O O . GLY A 1 141 ? 5.113 1.225 -15.772 1.00 93.69 141 GLY A O 1
ATOM 1123 N N . LEU A 1 142 ? 6.420 1.997 -14.122 1.00 96.19 142 LEU A N 1
ATOM 1124 C CA . LEU A 1 142 ? 6.138 0.901 -13.196 1.00 96.19 142 LEU A CA 1
ATOM 1125 C C . LEU A 1 142 ? 4.760 1.086 -12.539 1.00 96.19 142 LEU A C 1
ATOM 1127 O O . LEU A 1 142 ? 4.542 2.011 -11.759 1.00 96.19 142 LEU A O 1
ATOM 1131 N N . ASN A 1 143 ? 3.824 0.186 -12.831 1.00 95.81 143 ASN A N 1
ATOM 1132 C CA . ASN A 1 143 ? 2.475 0.172 -12.259 1.00 95.81 143 ASN A CA 1
ATOM 1133 C C . ASN A 1 143 ? 1.910 -1.257 -12.214 1.00 95.81 143 ASN A C 1
ATOM 1135 O O . ASN A 1 143 ? 2.518 -2.176 -12.760 1.00 95.81 143 ASN A O 1
ATOM 1139 N N . VAL A 1 144 ? 0.747 -1.450 -11.584 1.00 96.62 144 VAL A N 1
ATOM 1140 C CA . VAL A 1 144 ? 0.117 -2.776 -11.426 1.00 96.62 144 VAL A CA 1
ATOM 1141 C C . VAL A 1 144 ? -0.082 -3.486 -12.772 1.00 96.62 144 VAL A C 1
ATOM 1143 O O . VAL A 1 144 ? 0.295 -4.647 -12.916 1.00 96.62 144 VAL A O 1
ATOM 1146 N N . GLN A 1 145 ? -0.589 -2.784 -13.789 1.00 97.06 145 GLN A N 1
ATOM 1147 C CA . GLN A 1 145 ? -0.798 -3.361 -15.121 1.00 97.06 145 GLN A CA 1
ATOM 1148 C C . GLN A 1 145 ? 0.521 -3.787 -15.775 1.00 97.06 145 GLN A C 1
ATOM 1150 O O . GLN A 1 145 ? 0.602 -4.867 -16.362 1.00 97.06 145 GLN A O 1
ATOM 1155 N N . TRP A 1 146 ? 1.568 -2.969 -15.654 1.00 98.00 146 TRP A N 1
ATOM 1156 C CA . TRP A 1 146 ? 2.911 -3.319 -16.116 1.00 98.00 146 TRP A CA 1
ATOM 1157 C C . TRP A 1 146 ? 3.414 -4.583 -15.404 1.00 98.00 146 TRP A C 1
ATOM 1159 O O . TRP A 1 146 ? 3.877 -5.510 -16.062 1.00 98.00 146 TRP A O 1
ATOM 1169 N N . VAL A 1 147 ? 3.239 -4.676 -14.078 1.00 98.12 147 VAL A N 1
ATOM 1170 C CA . VAL A 1 147 ? 3.676 -5.842 -13.291 1.00 98.12 147 VAL A CA 1
ATOM 1171 C C . VAL A 1 147 ? 2.957 -7.114 -13.719 1.00 98.12 147 VAL A C 1
ATOM 1173 O O . VAL A 1 147 ? 3.581 -8.164 -1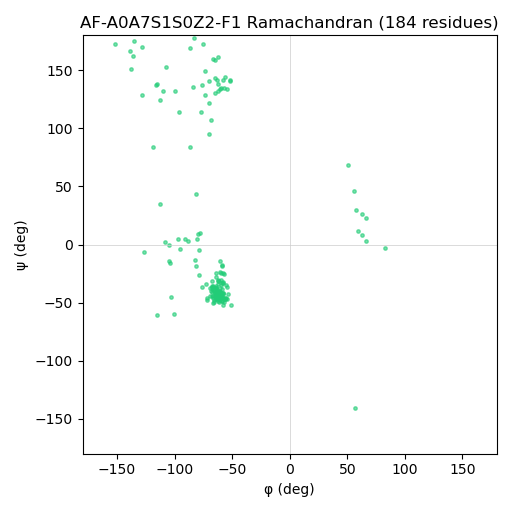3.711 1.00 98.12 147 VAL A O 1
ATOM 1176 N N . HIS A 1 148 ? 1.690 -7.065 -14.128 1.00 97.56 148 HIS A N 1
ATOM 1177 C CA . HIS A 1 148 ? 0.983 -8.258 -14.610 1.00 97.56 148 HIS A CA 1
ATOM 1178 C C . HIS A 1 148 ? 1.332 -8.658 -16.049 1.00 97.56 148 HIS A C 1
ATOM 1180 O O . HIS A 1 148 ? 1.210 -9.830 -16.389 1.00 97.56 148 HIS A O 1
ATOM 1186 N N . THR A 1 149 ? 1.761 -7.713 -16.887 1.00 97.62 149 THR A N 1
ATOM 1187 C CA . THR A 1 149 ? 1.965 -7.936 -18.332 1.00 97.62 149 THR A CA 1
ATOM 1188 C C . THR A 1 149 ? 3.429 -8.083 -18.749 1.00 97.62 149 THR A C 1
ATOM 1190 O O . THR A 1 149 ? 3.700 -8.537 -19.857 1.00 97.62 149 THR A O 1
ATOM 1193 N N . ALA A 1 150 ? 4.381 -7.698 -17.895 1.00 98.06 150 ALA A N 1
ATOM 1194 C CA . ALA A 1 150 ? 5.812 -7.799 -18.172 1.00 98.06 150 ALA A CA 1
ATOM 1195 C C . ALA A 1 150 ? 6.256 -9.259 -18.366 1.00 98.06 150 ALA A C 1
ATOM 1197 O O . ALA A 1 150 ? 5.848 -10.127 -17.601 1.00 98.06 150 ALA A O 1
ATOM 1198 N N . ASP A 1 151 ? 7.114 -9.530 -19.347 1.00 98.00 151 ASP A N 1
ATOM 1199 C CA . ASP A 1 151 ? 7.795 -10.824 -19.484 1.00 98.00 151 ASP A CA 1
ATOM 1200 C C . ASP A 1 151 ? 8.930 -10.985 -18.450 1.00 98.00 151 ASP A C 1
ATOM 1202 O O . ASP A 1 151 ? 9.282 -10.041 -17.734 1.00 98.00 151 ASP A O 1
ATOM 1206 N N . SER A 1 152 ? 9.525 -12.178 -18.370 1.00 97.81 152 SER A N 1
ATOM 1207 C CA . SER A 1 152 ? 10.571 -12.501 -17.390 1.00 97.81 152 SER A CA 1
ATOM 1208 C C . SER A 1 152 ? 11.805 -11.596 -17.510 1.00 97.81 152 SER A C 1
ATOM 1210 O O . SER A 1 152 ? 12.412 -11.230 -16.500 1.00 97.81 152 SER A O 1
ATOM 1212 N N . LEU A 1 153 ? 12.173 -11.171 -18.725 1.00 97.62 153 LEU A N 1
ATOM 1213 C CA . LEU A 1 153 ? 13.306 -10.266 -18.941 1.00 97.62 153 LEU A CA 1
ATOM 1214 C C . LEU A 1 153 ? 13.022 -8.881 -18.343 1.00 97.62 153 LEU A C 1
ATOM 1216 O O . LEU A 1 153 ? 13.870 -8.307 -17.654 1.00 97.62 153 LEU A O 1
ATOM 1220 N N . ARG A 1 154 ? 11.823 -8.347 -18.590 1.00 98.06 154 ARG A N 1
ATOM 1221 C CA . ARG A 1 154 ? 11.364 -7.058 -18.060 1.00 98.06 154 ARG A CA 1
ATOM 1222 C C . ARG A 1 154 ? 11.233 -7.097 -16.540 1.00 98.06 154 ARG A C 1
ATOM 1224 O O . ARG A 1 154 ? 11.683 -6.167 -15.872 1.00 98.06 154 ARG A O 1
ATOM 1231 N N . LEU A 1 155 ? 10.698 -8.185 -15.985 1.00 98.44 155 LEU A N 1
ATOM 1232 C CA . LEU A 1 155 ? 10.607 -8.400 -14.539 1.00 98.44 155 LEU A CA 1
ATOM 1233 C C . LEU A 1 155 ? 11.985 -8.366 -13.861 1.00 98.44 155 LEU A C 1
ATOM 1235 O O . LEU A 1 155 ? 12.195 -7.584 -12.932 1.00 98.44 155 LEU A O 1
ATOM 1239 N N . ASN A 1 156 ? 12.948 -9.146 -14.357 1.00 98.00 156 ASN A N 1
ATOM 1240 C CA . ASN A 1 156 ? 14.301 -9.180 -13.796 1.00 98.00 156 ASN A CA 1
ATOM 1241 C C . ASN A 1 156 ? 15.026 -7.833 -13.949 1.00 98.00 156 ASN A C 1
ATOM 1243 O O . ASN A 1 156 ? 15.690 -7.367 -13.019 1.00 98.00 156 ASN A O 1
ATOM 1247 N N . ARG A 1 157 ? 14.832 -7.133 -15.075 1.00 97.75 157 ARG A N 1
ATOM 1248 C CA . ARG A 1 157 ? 15.338 -5.762 -15.260 1.00 97.75 157 ARG A CA 1
ATOM 1249 C C . ARG A 1 157 ? 14.785 -4.802 -14.207 1.00 97.75 157 ARG A C 1
ATOM 1251 O O . ARG A 1 157 ? 15.557 -4.049 -13.611 1.00 97.75 157 ARG A O 1
ATOM 1258 N N . ALA A 1 158 ? 13.481 -4.854 -13.931 1.00 98.12 158 ALA A N 1
ATOM 1259 C CA . ALA A 1 158 ? 12.879 -4.045 -12.877 1.00 98.12 158 ALA A CA 1
ATOM 1260 C C . ALA A 1 158 ? 13.485 -4.360 -11.502 1.00 98.12 158 ALA A C 1
ATOM 1262 O O . ALA A 1 158 ? 13.797 -3.434 -10.757 1.00 98.12 158 ALA A O 1
ATOM 1263 N N . LEU A 1 159 ? 13.745 -5.630 -11.177 1.00 98.25 159 LEU A N 1
ATOM 1264 C CA . LEU A 1 159 ? 14.417 -5.985 -9.923 1.00 98.25 159 LEU A CA 1
ATOM 1265 C C . LEU A 1 159 ? 15.807 -5.345 -9.806 1.00 98.25 159 LEU A C 1
ATOM 1267 O O . LEU A 1 159 ? 16.132 -4.782 -8.758 1.00 98.25 159 LEU A O 1
ATOM 1271 N N . HIS A 1 160 ? 16.611 -5.352 -10.872 1.00 97.44 160 HIS A N 1
ATOM 1272 C CA . HIS A 1 160 ? 17.903 -4.657 -10.876 1.00 97.44 160 HIS A CA 1
ATOM 1273 C C . HIS A 1 160 ? 17.755 -3.141 -10.701 1.00 97.44 160 HIS A C 1
ATOM 1275 O O . HIS A 1 160 ? 18.471 -2.541 -9.895 1.00 97.44 160 HIS A O 1
ATOM 1281 N N . ASN A 1 161 ? 16.809 -2.524 -11.411 1.00 97.69 161 ASN A N 1
ATOM 1282 C CA . ASN A 1 161 ? 16.529 -1.088 -11.333 1.00 97.69 161 ASN A CA 1
ATOM 1283 C C . ASN A 1 161 ? 16.102 -0.650 -9.922 1.00 97.69 161 ASN A C 1
ATOM 1285 O O . ASN A 1 161 ? 16.514 0.405 -9.440 1.00 97.69 161 ASN A O 1
ATOM 1289 N N . LEU A 1 162 ? 15.330 -1.488 -9.231 1.00 97.12 162 LEU A N 1
ATOM 1290 C CA . LEU A 1 162 ? 14.775 -1.205 -7.907 1.00 97.12 162 LEU A CA 1
ATOM 1291 C C . LEU A 1 162 ? 15.679 -1.659 -6.746 1.00 97.12 162 LEU A C 1
ATOM 1293 O O . LEU A 1 162 ? 15.289 -1.519 -5.587 1.00 97.12 162 LEU A O 1
ATOM 1297 N N . ASN A 1 163 ? 16.884 -2.166 -7.037 1.00 96.25 163 ASN A N 1
ATOM 1298 C CA . ASN A 1 163 ? 17.810 -2.770 -6.068 1.00 96.25 163 ASN A CA 1
ATOM 1299 C C . ASN A 1 163 ? 17.186 -3.936 -5.270 1.00 96.25 163 ASN A C 1
ATOM 1301 O O . ASN A 1 163 ? 17.296 -4.020 -4.046 1.00 96.25 163 ASN A O 1
ATOM 1305 N N . LEU A 1 164 ? 16.509 -4.837 -5.980 1.00 96.25 164 LEU A N 1
ATOM 1306 C CA . LEU A 1 164 ? 15.864 -6.043 -5.458 1.00 96.25 164 LEU A CA 1
ATOM 1307 C C . LEU A 1 164 ? 16.554 -7.321 -5.964 1.00 96.25 164 LEU A C 1
ATOM 1309 O O . LEU A 1 164 ? 15.899 -8.337 -6.178 1.00 96.25 164 LEU A O 1
ATOM 1313 N N . GLN A 1 165 ? 17.880 -7.285 -6.139 1.00 94.25 165 GLN A N 1
ATOM 1314 C CA . GLN A 1 165 ? 18.664 -8.345 -6.790 1.00 94.25 165 GLN A CA 1
ATOM 1315 C C . GLN A 1 165 ? 18.512 -9.721 -6.127 1.00 94.25 165 GLN A C 1
ATOM 1317 O O . GLN A 1 165 ? 18.640 -10.734 -6.796 1.00 94.25 165 GLN A O 1
ATOM 1322 N N . ARG A 1 166 ? 18.180 -9.769 -4.830 1.00 95.06 166 ARG A N 1
ATOM 1323 C CA . ARG A 1 166 ? 17.908 -11.020 -4.099 1.00 95.06 166 ARG A CA 1
ATOM 1324 C C . ARG A 1 166 ? 16.736 -11.841 -4.658 1.00 95.06 166 ARG A C 1
ATOM 1326 O O . ARG A 1 166 ? 16.556 -12.971 -4.232 1.00 95.06 166 ARG A O 1
ATOM 1333 N N . HIS A 1 167 ? 15.912 -11.242 -5.519 1.00 95.25 167 HIS A N 1
ATOM 1334 C CA . HIS A 1 167 ? 14.750 -11.878 -6.138 1.00 95.25 167 HIS A CA 1
ATOM 1335 C C . HIS A 1 167 ? 14.948 -12.182 -7.628 1.00 95.25 167 HIS A C 1
ATOM 1337 O O . HIS A 1 167 ? 14.010 -12.621 -8.286 1.00 95.25 167 HIS A O 1
ATOM 1343 N N . VAL A 1 168 ? 16.127 -11.884 -8.179 1.00 93.81 168 VAL A N 1
ATOM 1344 C CA . VAL A 1 168 ? 16.437 -12.173 -9.583 1.00 93.81 168 VAL A CA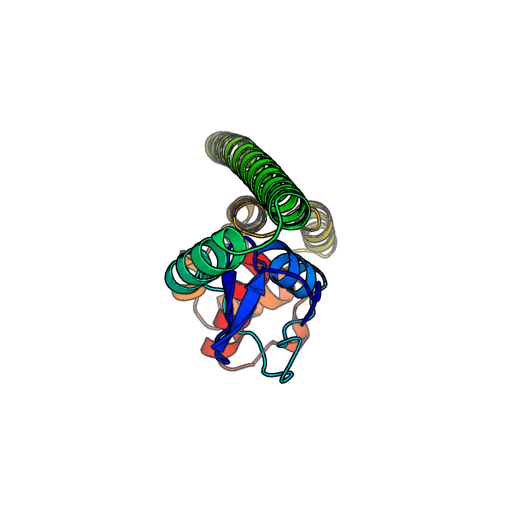 1
ATOM 1345 C C . VAL A 1 168 ? 16.443 -13.688 -9.786 1.00 93.81 168 VAL A C 1
ATOM 1347 O O . VAL A 1 168 ? 16.817 -14.428 -8.877 1.00 93.81 168 VAL A O 1
ATOM 1350 N N . ASP A 1 169 ? 15.967 -14.127 -10.949 1.00 92.69 169 ASP A N 1
ATOM 1351 C CA . ASP A 1 169 ? 15.812 -15.536 -11.344 1.00 92.69 169 ASP A CA 1
ATOM 1352 C C . ASP A 1 169 ? 14.826 -16.359 -10.488 1.00 92.69 169 ASP A C 1
ATOM 1354 O O . ASP A 1 169 ? 14.705 -17.572 -10.664 1.00 92.69 169 ASP A O 1
ATOM 1358 N N . MET A 1 170 ? 14.070 -15.713 -9.590 1.00 96.31 170 MET A N 1
ATOM 1359 C CA . MET A 1 170 ? 12.910 -16.340 -8.953 1.00 96.31 170 MET A CA 1
ATOM 1360 C C . MET A 1 170 ? 11.793 -16.598 -9.981 1.00 96.31 170 MET A C 1
ATOM 1362 O O . MET A 1 170 ? 11.747 -15.931 -11.019 1.00 96.31 170 MET A O 1
ATOM 1366 N N . PRO A 1 171 ? 10.852 -17.516 -9.695 1.00 98.00 171 PRO A N 1
ATOM 1367 C CA . PRO A 1 171 ? 9.660 -17.692 -10.517 1.00 98.00 171 PRO A CA 1
ATOM 1368 C C . PRO A 1 171 ? 8.911 -16.371 -10.762 1.00 98.00 171 PRO A C 1
ATOM 1370 O O . PRO A 1 171 ? 8.787 -15.532 -9.864 1.00 98.00 171 PRO A O 1
ATOM 1373 N N . ASP A 1 172 ? 8.400 -16.178 -11.982 1.00 98.00 172 ASP A N 1
ATOM 1374 C CA . ASP A 1 172 ? 7.750 -14.929 -12.405 1.00 98.00 172 ASP A CA 1
ATOM 1375 C C . ASP A 1 172 ? 6.607 -14.506 -11.467 1.00 98.00 172 ASP A C 1
ATOM 1377 O O . ASP A 1 172 ? 6.415 -13.316 -11.220 1.00 98.00 172 ASP A O 1
ATOM 1381 N N . ASP A 1 173 ? 5.839 -15.453 -10.932 1.00 96.81 173 ASP A N 1
ATOM 1382 C CA . ASP A 1 173 ? 4.756 -15.190 -9.986 1.00 96.81 173 ASP A CA 1
ATOM 1383 C C . ASP A 1 173 ? 5.270 -14.633 -8.650 1.00 96.81 173 ASP A C 1
ATOM 1385 O O . ASP A 1 173 ? 4.689 -13.680 -8.121 1.00 96.81 173 ASP A O 1
ATOM 1389 N N . GLU A 1 174 ? 6.395 -15.140 -8.145 1.00 96.38 174 GLU A N 1
ATOM 1390 C CA . GLU A 1 174 ? 7.054 -14.614 -6.948 1.00 96.38 174 GLU A CA 1
ATOM 1391 C C . GLU A 1 174 ? 7.638 -13.216 -7.189 1.00 96.38 174 GLU A C 1
ATOM 1393 O O . GLU A 1 174 ? 7.486 -12.319 -6.350 1.00 96.38 174 GLU A O 1
ATOM 1398 N N . ILE A 1 175 ? 8.234 -12.983 -8.365 1.00 98.00 175 ILE A N 1
ATOM 1399 C CA . ILE A 1 175 ? 8.726 -11.653 -8.744 1.00 98.00 175 ILE A CA 1
ATOM 1400 C C . ILE A 1 175 ? 7.562 -10.658 -8.822 1.00 98.00 175 ILE A C 1
ATOM 1402 O O . ILE A 1 175 ? 7.647 -9.558 -8.264 1.00 98.00 175 ILE A O 1
ATOM 1406 N N . ARG A 1 176 ? 6.448 -11.034 -9.463 1.00 97.81 176 ARG A N 1
ATOM 1407 C CA . ARG A 1 176 ? 5.246 -10.189 -9.544 1.00 97.81 176 ARG A CA 1
ATOM 1408 C C . ARG A 1 176 ? 4.698 -9.872 -8.159 1.00 97.81 176 ARG A C 1
ATOM 1410 O O . ARG A 1 176 ? 4.448 -8.703 -7.877 1.00 97.81 176 ARG A O 1
ATOM 1417 N N . GLN A 1 177 ? 4.578 -10.863 -7.275 1.00 95.81 177 GLN A N 1
ATOM 1418 C CA . GLN A 1 177 ? 4.159 -10.647 -5.884 1.00 95.81 177 GLN A CA 1
ATOM 1419 C C . GLN A 1 177 ? 5.076 -9.645 -5.174 1.00 95.81 177 GLN A C 1
ATOM 1421 O O . GLN A 1 177 ? 4.605 -8.684 -4.558 1.00 95.81 177 GLN A O 1
ATOM 1426 N N . ARG A 1 178 ? 6.398 -9.798 -5.317 1.00 96.38 178 ARG A N 1
ATOM 1427 C CA . ARG A 1 178 ? 7.365 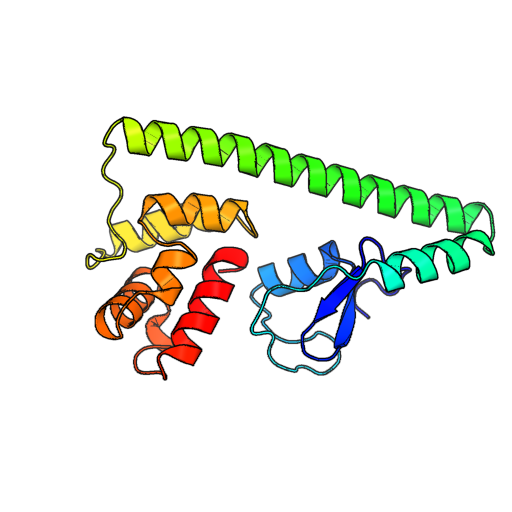-8.876 -4.718 1.00 96.38 178 ARG A CA 1
ATOM 1428 C C . ARG A 1 178 ? 7.235 -7.453 -5.259 1.00 96.38 178 ARG A C 1
ATOM 1430 O O . ARG A 1 178 ? 7.332 -6.510 -4.468 1.00 96.38 178 ARG A O 1
ATOM 1437 N N . LEU A 1 179 ? 7.038 -7.288 -6.567 1.00 97.69 179 LEU A N 1
ATOM 1438 C CA . LEU A 1 179 ? 6.872 -5.982 -7.213 1.00 97.69 179 LEU A CA 1
ATOM 1439 C C . LEU A 1 179 ? 5.540 -5.317 -6.842 1.00 97.69 179 LEU A C 1
ATOM 1441 O O . LEU A 1 179 ? 5.516 -4.111 -6.607 1.00 97.69 179 LEU A O 1
ATOM 1445 N N . LEU A 1 180 ? 4.454 -6.083 -6.708 1.00 96.88 180 LEU A N 1
ATOM 1446 C CA . LEU A 1 180 ? 3.180 -5.573 -6.191 1.00 96.88 180 LEU A CA 1
ATOM 1447 C C . LEU A 1 180 ? 3.336 -5.064 -4.752 1.00 96.88 180 LEU A C 1
ATOM 1449 O O . LEU A 1 180 ? 2.911 -3.953 -4.442 1.00 96.88 180 LEU A O 1
ATOM 1453 N N . MET A 1 181 ? 4.036 -5.813 -3.893 1.00 96.25 181 MET A N 1
ATOM 1454 C CA . MET A 1 181 ? 4.381 -5.339 -2.549 1.00 96.25 181 MET A CA 1
ATOM 1455 C C . MET A 1 181 ? 5.306 -4.116 -2.587 1.00 96.25 181 MET A C 1
ATOM 1457 O O . MET A 1 181 ? 5.118 -3.183 -1.808 1.00 96.25 181 MET A O 1
ATOM 1461 N N . TYR A 1 182 ? 6.257 -4.057 -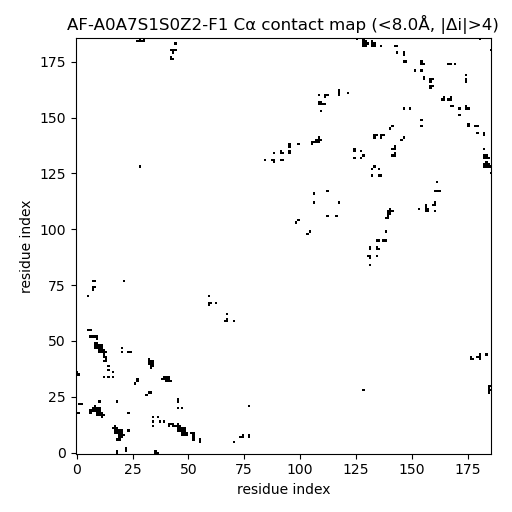3.526 1.00 96.81 182 TYR A N 1
ATOM 1462 C CA . TYR A 1 182 ? 7.137 -2.898 -3.702 1.00 96.81 182 TYR A CA 1
ATOM 1463 C C . TYR A 1 182 ? 6.356 -1.627 -4.045 1.00 96.81 182 TYR A C 1
ATOM 1465 O O . TYR A 1 182 ? 6.680 -0.558 -3.525 1.00 96.81 182 TYR A O 1
ATOM 1473 N N . LEU A 1 183 ? 5.319 -1.728 -4.886 1.00 96.88 183 LEU A N 1
ATOM 1474 C CA . LEU A 1 183 ? 4.472 -0.594 -5.266 1.00 96.88 183 LEU A CA 1
ATOM 1475 C C . LEU A 1 183 ? 3.756 0.041 -4.068 1.00 96.88 183 LEU A C 1
ATOM 1477 O O . LEU A 1 183 ? 3.422 1.220 -4.136 1.00 96.88 183 LEU A O 1
ATOM 1481 N N . ARG A 1 184 ? 3.565 -0.703 -2.971 1.00 95.06 184 ARG A N 1
ATOM 1482 C CA . ARG A 1 184 ? 2.905 -0.222 -1.749 1.00 95.06 184 ARG A CA 1
ATOM 1483 C C . ARG A 1 184 ? 3.877 0.099 -0.614 1.00 95.06 184 ARG A C 1
ATOM 1485 O O . ARG A 1 184 ? 3.763 1.155 0.001 1.00 95.06 184 ARG A O 1
ATOM 1492 N N . TYR A 1 185 ? 4.845 -0.778 -0.364 1.00 94.75 185 TYR A N 1
ATOM 1493 C CA . TYR A 1 185 ? 5.658 -0.786 0.860 1.00 94.75 185 TYR A CA 1
ATOM 1494 C C . TYR A 1 185 ? 7.177 -0.764 0.616 1.00 94.75 185 TYR A C 1
ATOM 1496 O O . TYR A 1 185 ? 7.955 -0.586 1.552 1.00 94.75 185 TYR A O 1
ATOM 1504 N N . GLY A 1 186 ? 7.608 -0.873 -0.645 1.00 90.94 186 GLY A N 1
ATOM 1505 C CA . GLY A 1 186 ? 9.020 -0.846 -1.051 1.00 90.94 186 GLY A CA 1
ATOM 1506 C C . GLY A 1 186 ? 9.781 -2.144 -0.864 1.00 90.94 186 GLY A C 1
ATOM 1507 O O . GLY A 1 186 ? 9.171 -3.207 -0.650 1.00 90.94 186 GLY A O 1
#

Nearest PDB structures (foldseek):
  8gbq-assembly1_B  TM=9.280E-01  e=3.427E-03  Homo sapiens
  6fga-assembly3_D  TM=8.471E-01  e=1.771E-02  Homo sapiens
  5vo0-assembly1_D  TM=7.677E-01  e=1.677E-02  Danio rerio
  3hcs-assembly1_A  TM=8.023E-01  e=3.608E-02  Homo sapiens
  4xi1-assembly1_A  TM=7.027E-01  e=2.074E+00  Legionella pneumophila str. Paris

Secondary structure (DSSP, 8-state):
--S-S--SSEEE-TT--EEEHHHHHHHHHTT--B-TTT--B--SPPEE-HHHHHHHHHHHTTS-HHHHHHHHHHHHHHHHHHHHHHHHHHHHHHHHHHHHHTT--PPPTTSPPPHHHHHHHHHHHTT--HHHHHHHHGGGT-SHHHHHH--HHHHHHHHHHTT-GGGTTS-HHHHHHHHHHHHHH-

InterPro domains:
  IPR001841 Zinc finger, RING-type [PF13923] (2-38)
  IPR001841 Zinc finger, RING-type [PS50089] (2-39)
  IPR001841 Zinc finger, RING-type [SM00184] (1-38)
  IPR013083 Zinc finger, RING/FYVE/PHD-type [G3DSA:3.30.40.10] (1-94)
  IPR017907 Zinc finger, RING-type, conserved site [PS00518] (15-24)

Organism: Alexandrium catenella (NCBI:txid2925)